Protein AF-A0A7T8BAL4-F1 (afdb_monomer_lite)

Sequence (195 aa):
MQKDDIKIIPHISSLFVEEPREWGFRGDPYLWDEMRLKSKDVSLPETEELMREYLFKFFYTLTGSVVSSDKDIFIERFFYGSGMSGGVVNPKWWHEKGIPFILERYKKIKHQIAGTDYQIKDIYWKNETSKGFANSIENAVKRLMMFEDLHNTDLLKLLSLENSIDMLTEETRLELIDRISSLADSYTKLLEKLK

pLDDT: mean 71.38, std 22.03, range [26.86, 98.12]

Structure (mmCIF, N/CA/C/O backbone):
data_AF-A0A7T8BAL4-F1
#
_entry.id   AF-A0A7T8BAL4-F1
#
loop_
_atom_site.group_PDB
_atom_site.id
_atom_site.type_symbol
_atom_site.label_atom_id
_atom_site.label_alt_id
_atom_site.label_comp_id
_atom_site.label_asym_id
_atom_site.label_entity_id
_atom_site.label_seq_id
_atom_site.pdbx_PDB_ins_code
_atom_site.Cartn_x
_atom_site.Cartn_y
_atom_site.Cartn_z
_atom_site.occupancy
_atom_site.B_iso_or_equiv
_atom_site.auth_seq_id
_atom_site.auth_comp_id
_atom_site.auth_asym_id
_atom_site.auth_atom_id
_atom_site.pdbx_PDB_model_num
ATOM 1 N N . MET A 1 1 ? -33.048 8.842 3.633 1.00 35.66 1 MET A N 1
ATOM 2 C CA . MET A 1 1 ? -32.261 7.705 3.118 1.00 35.66 1 MET A CA 1
ATOM 3 C C . MET A 1 1 ? -30.795 8.081 3.254 1.00 35.66 1 MET A C 1
ATOM 5 O O . MET A 1 1 ? -30.275 8.783 2.402 1.00 35.66 1 MET A O 1
ATOM 9 N N . GLN A 1 2 ? -30.185 7.725 4.380 1.00 26.86 2 GLN A N 1
ATOM 10 C CA . GLN A 1 2 ? -28.747 7.837 4.614 1.00 26.86 2 GLN A CA 1
ATOM 11 C C . GLN A 1 2 ? -28.305 6.415 4.943 1.00 26.86 2 GLN A C 1
ATOM 13 O O . GLN A 1 2 ? -28.675 5.868 5.978 1.00 26.86 2 GLN A O 1
ATOM 18 N N . LYS A 1 3 ? -27.674 5.783 3.959 1.00 34.16 3 LYS A N 1
ATOM 19 C CA . LYS A 1 3 ? -26.906 4.557 4.125 1.00 34.16 3 LYS A CA 1
ATOM 20 C C . LYS A 1 3 ? -25.453 4.981 4.357 1.00 34.16 3 LYS A C 1
ATOM 22 O O . LYS A 1 3 ? -25.057 6.044 3.886 1.00 34.16 3 LYS A O 1
ATOM 27 N N . ASP A 1 4 ? -24.721 4.106 5.035 1.00 33.88 4 ASP A N 1
ATOM 28 C CA . ASP A 1 4 ? -23.256 4.026 5.048 1.00 33.88 4 ASP A CA 1
ATOM 29 C C . ASP A 1 4 ? -22.528 4.711 6.214 1.00 33.88 4 ASP A C 1
ATOM 31 O O . ASP A 1 4 ? -21.726 5.613 6.019 1.00 33.88 4 ASP A O 1
ATOM 35 N N . ASP A 1 5 ? -22.697 4.150 7.415 1.00 31.41 5 ASP A N 1
ATOM 36 C CA . ASP A 1 5 ? -21.594 4.039 8.385 1.00 31.41 5 ASP A CA 1
ATOM 37 C C . ASP A 1 5 ? -21.110 2.577 8.430 1.00 31.41 5 ASP A C 1
ATOM 39 O O . ASP A 1 5 ? -21.089 1.904 9.463 1.00 31.41 5 ASP A O 1
ATOM 43 N N . ILE A 1 6 ? -20.756 2.043 7.256 1.00 33.16 6 ILE A N 1
ATOM 44 C CA . ILE A 1 6 ? -19.983 0.804 7.153 1.00 33.16 6 ILE A CA 1
ATOM 45 C C . ILE A 1 6 ? -18.575 1.156 7.628 1.00 33.16 6 ILE A C 1
ATOM 47 O O . ILE A 1 6 ? -17.887 1.963 7.006 1.00 33.16 6 ILE A O 1
ATOM 51 N N . LYS A 1 7 ? -18.130 0.561 8.736 1.00 42.78 7 LYS A N 1
ATOM 52 C CA . LYS A 1 7 ? -16.746 0.693 9.201 1.00 42.78 7 LYS A CA 1
ATOM 53 C C . LYS A 1 7 ? -15.847 -0.022 8.184 1.00 42.78 7 LYS A C 1
ATOM 55 O O . LYS A 1 7 ? -15.640 -1.227 8.285 1.00 42.78 7 LYS A O 1
ATOM 60 N N . ILE A 1 8 ? -15.381 0.707 7.166 1.00 45.34 8 ILE A N 1
ATOM 61 C CA . ILE A 1 8 ? -14.466 0.201 6.139 1.00 45.34 8 ILE A CA 1
ATOM 62 C C . ILE A 1 8 ? -13.227 -0.316 6.868 1.00 45.34 8 ILE A C 1
ATOM 64 O O . ILE A 1 8 ? -12.485 0.473 7.454 1.00 45.34 8 ILE A O 1
ATOM 68 N N . ILE A 1 9 ? -13.003 -1.634 6.860 1.00 52.06 9 ILE A N 1
ATOM 69 C CA . ILE A 1 9 ? -11.676 -2.173 7.155 1.00 52.06 9 ILE A CA 1
ATOM 70 C C . ILE A 1 9 ? -10.788 -1.595 6.056 1.00 52.06 9 ILE A C 1
ATOM 72 O O . ILE A 1 9 ? -11.008 -1.910 4.885 1.00 52.06 9 ILE A O 1
ATOM 76 N N . PRO A 1 10 ? -9.837 -0.701 6.366 1.00 65.56 10 PRO A N 1
ATOM 77 C CA . PRO A 1 10 ? -9.041 -0.125 5.311 1.00 65.56 10 PRO A CA 1
ATOM 78 C C . PRO A 1 10 ? -8.172 -1.248 4.752 1.00 65.56 10 PRO A C 1
ATOM 80 O O . PRO A 1 10 ? -7.413 -1.906 5.467 1.00 65.56 10 PRO A O 1
ATOM 83 N N . HIS A 1 11 ? -8.338 -1.502 3.464 1.00 84.06 11 HIS A N 1
ATOM 84 C CA . HIS A 1 11 ? -7.412 -2.306 2.691 1.00 84.06 11 HIS A CA 1
ATOM 85 C C . HIS A 1 11 ? -6.226 -1.435 2.282 1.00 84.06 11 HIS A C 1
ATOM 87 O O . HIS A 1 11 ? -6.330 -0.205 2.238 1.00 84.06 11 HIS A O 1
ATOM 93 N N . ILE A 1 12 ? -5.099 -2.053 1.945 1.00 89.12 12 ILE A N 1
ATOM 94 C CA . ILE A 1 12 ? -3.905 -1.338 1.479 1.00 89.12 12 ILE A CA 1
ATOM 95 C C . ILE A 1 12 ? -4.227 -0.459 0.263 1.00 89.12 12 ILE A C 1
ATOM 97 O O . ILE A 1 12 ? -3.741 0.667 0.182 1.00 89.12 12 ILE A O 1
ATOM 101 N N . SER A 1 13 ? -5.133 -0.900 -0.611 1.00 88.62 13 SER A N 1
ATOM 102 C CA . SER A 1 13 ? -5.629 -0.127 -1.760 1.00 88.62 13 SER A CA 1
ATOM 103 C C . SER A 1 13 ? -6.187 1.259 -1.405 1.00 88.62 13 SER A C 1
ATOM 105 O O . SER A 1 13 ? -6.100 2.181 -2.219 1.00 88.62 13 SER A O 1
ATOM 107 N N . SER A 1 14 ? -6.715 1.449 -0.190 1.00 86.31 14 SER A N 1
ATOM 108 C CA . SER A 1 14 ? -7.246 2.742 0.270 1.00 86.31 14 SER A CA 1
ATOM 109 C C . SER A 1 14 ? -6.157 3.813 0.418 1.00 86.31 14 SER A C 1
ATOM 111 O O . SER A 1 14 ? -6.432 5.010 0.312 1.00 86.31 14 SER A O 1
ATOM 113 N N . LEU A 1 15 ? -4.899 3.393 0.581 1.00 90.44 15 LEU A N 1
ATOM 114 C CA . LEU A 1 15 ? -3.744 4.285 0.667 1.00 90.44 15 LEU A CA 1
ATOM 115 C C . LEU A 1 15 ? -3.362 4.905 -0.683 1.00 90.44 15 LEU A C 1
ATOM 117 O O . LEU A 1 15 ? -2.637 5.895 -0.710 1.00 90.44 15 LEU A O 1
ATOM 121 N N . PHE A 1 16 ? -3.863 4.352 -1.789 1.00 90.75 16 PHE A N 1
ATOM 122 C CA . PHE A 1 16 ? -3.528 4.781 -3.148 1.00 90.75 16 PHE A CA 1
ATOM 123 C C . PHE A 1 16 ? -4.577 5.725 -3.759 1.00 90.75 16 PHE A C 1
ATOM 125 O O . PHE A 1 16 ? -4.424 6.147 -4.899 1.00 90.75 16 PHE A O 1
ATOM 132 N N . VAL A 1 17 ? -5.656 6.049 -3.030 1.00 87.69 17 VAL A N 1
ATOM 133 C CA . VAL A 1 17 ? -6.792 6.846 -3.544 1.00 87.69 17 VAL A CA 1
ATOM 134 C C . VAL A 1 17 ? -6.418 8.295 -3.857 1.00 87.69 17 VAL A C 1
ATOM 136 O O . VAL A 1 17 ? -6.983 8.891 -4.764 1.00 87.69 17 VAL A O 1
ATOM 139 N N . GLU A 1 18 ? -5.493 8.871 -3.095 1.00 86.69 18 GLU A N 1
ATOM 140 C CA . GLU A 1 18 ? -4.933 10.195 -3.417 1.00 86.69 18 GLU A CA 1
ATOM 141 C C . GLU A 1 18 ? -3.528 9.985 -3.978 1.00 86.69 18 GLU A C 1
ATOM 143 O O . GLU A 1 18 ? -2.719 9.233 -3.431 1.00 86.69 18 GLU A O 1
ATOM 148 N N . GLU A 1 19 ? -3.267 10.646 -5.086 1.00 91.56 19 GLU A N 1
ATOM 149 C CA . GLU A 1 19 ? -2.029 10.504 -5.823 1.00 91.56 19 GLU A CA 1
ATOM 150 C C . GLU A 1 19 ? -0.998 11.541 -5.357 1.00 91.56 19 GLU A C 1
ATOM 152 O O . GLU A 1 19 ? -1.360 12.641 -4.918 1.00 91.56 19 GLU A O 1
ATOM 157 N N . PRO A 1 20 ? 0.303 11.229 -5.452 1.00 93.19 20 PRO A N 1
ATOM 158 C CA . PRO A 1 20 ? 1.344 12.228 -5.291 1.00 93.19 20 PRO A CA 1
ATOM 159 C C . PRO A 1 20 ? 1.231 13.303 -6.382 1.00 93.19 20 PRO A C 1
ATOM 161 O O . PRO A 1 20 ? 0.861 13.041 -7.523 1.00 93.19 20 PRO A O 1
ATOM 164 N N . ARG A 1 21 ? 1.611 14.540 -6.041 1.00 92.50 21 ARG A N 1
ATOM 165 C CA . ARG A 1 21 ? 1.589 15.674 -6.987 1.00 92.50 21 ARG A CA 1
ATOM 166 C C . ARG A 1 21 ? 2.629 15.561 -8.102 1.00 92.50 21 ARG A C 1
ATOM 168 O O . ARG A 1 21 ? 2.477 16.185 -9.146 1.00 92.50 21 ARG A O 1
ATOM 175 N N . GLU A 1 22 ? 3.702 14.821 -7.849 1.00 92.88 22 GLU A N 1
ATOM 176 C CA . GLU A 1 22 ? 4.845 14.670 -8.743 1.00 92.88 22 GLU A CA 1
ATOM 177 C C . GLU A 1 22 ? 5.223 13.198 -8.853 1.00 92.88 22 GLU A C 1
ATOM 179 O O . GLU A 1 22 ? 5.328 12.513 -7.836 1.00 92.88 22 GLU A O 1
ATOM 184 N N . TRP A 1 23 ? 5.519 12.757 -10.072 1.00 94.62 23 TRP A N 1
ATOM 185 C CA . TRP A 1 23 ? 5.965 11.403 -10.401 1.00 94.62 23 TRP A CA 1
ATOM 186 C C . TRP A 1 23 ? 7.432 11.408 -10.847 1.00 94.62 23 TRP A C 1
ATOM 188 O O . TRP A 1 23 ? 7.943 12.453 -11.253 1.00 94.62 23 TRP A O 1
ATOM 198 N N . GLY A 1 24 ? 8.112 10.260 -10.788 1.00 93.00 24 GLY A N 1
ATOM 199 C CA . GLY A 1 24 ? 9.480 10.127 -11.299 1.00 93.00 24 GLY A CA 1
ATOM 200 C C . GLY A 1 24 ? 9.509 10.074 -12.829 1.00 93.00 24 GLY A C 1
ATOM 201 O O . GLY A 1 24 ? 10.095 10.932 -13.485 1.00 93.00 24 GLY A O 1
ATOM 202 N N . PHE A 1 25 ? 8.821 9.091 -13.399 1.00 93.44 25 PHE A N 1
ATOM 203 C CA . PHE A 1 25 ? 8.646 8.842 -14.824 1.00 93.44 25 PHE A CA 1
ATOM 204 C C . PHE A 1 25 ? 7.202 8.455 -15.149 1.00 93.44 25 PHE A C 1
ATOM 206 O O . PHE A 1 25 ? 6.352 8.276 -14.280 1.00 93.44 25 PHE A O 1
ATOM 213 N N . ARG A 1 26 ? 6.906 8.318 -16.446 1.00 92.94 26 ARG A N 1
ATOM 214 C CA . ARG A 1 26 ? 5.547 8.041 -16.932 1.00 92.94 26 ARG A CA 1
ATOM 215 C C . ARG A 1 26 ? 5.065 6.626 -16.622 1.00 92.94 26 ARG A C 1
ATOM 217 O O . ARG A 1 26 ? 3.876 6.391 -16.765 1.00 92.94 26 ARG A O 1
ATOM 224 N N . GLY A 1 27 ? 5.944 5.703 -16.228 1.00 94.25 27 GLY A N 1
ATOM 225 C CA . GLY A 1 27 ? 5.571 4.374 -15.740 1.00 94.25 27 GLY A CA 1
ATOM 226 C C . GLY A 1 27 ? 5.134 4.353 -14.272 1.00 94.25 27 GLY A C 1
ATOM 227 O O . GLY A 1 27 ? 4.403 3.445 -13.888 1.00 94.25 27 GLY A O 1
ATOM 228 N N . ASP A 1 28 ? 5.519 5.345 -13.459 1.00 96.12 28 ASP A N 1
ATOM 229 C CA . ASP A 1 28 ? 5.198 5.356 -12.023 1.00 96.12 28 ASP A CA 1
ATOM 230 C C . ASP A 1 28 ? 3.688 5.445 -11.727 1.00 96.12 28 ASP A C 1
ATOM 232 O O . ASP A 1 28 ? 3.234 4.675 -10.878 1.00 96.12 28 ASP A O 1
ATOM 236 N N . PRO A 1 29 ? 2.881 6.268 -12.436 1.00 95.62 29 PRO A N 1
ATOM 237 C CA . PRO A 1 29 ? 1.425 6.260 -12.265 1.00 95.62 29 PRO A CA 1
ATOM 238 C C . PRO A 1 29 ? 0.789 4.895 -12.565 1.00 95.62 29 PRO A C 1
ATOM 240 O O . PRO A 1 29 ? -0.111 4.456 -11.858 1.00 95.62 29 PRO A O 1
ATOM 243 N N . TYR A 1 30 ? 1.288 4.171 -13.572 1.00 95.38 30 TYR A N 1
ATOM 244 C CA . TYR A 1 30 ? 0.762 2.841 -13.899 1.00 95.38 30 TYR A CA 1
ATOM 245 C C . TYR A 1 30 ? 1.135 1.801 -12.841 1.00 95.38 30 TYR A C 1
ATOM 247 O O . TYR A 1 30 ? 0.317 0.945 -12.508 1.00 95.38 30 TYR A O 1
ATOM 255 N N . LEU A 1 31 ? 2.347 1.884 -12.280 1.00 97.25 31 LEU A N 1
ATOM 256 C CA . LEU A 1 31 ? 2.732 1.034 -11.156 1.00 97.25 31 LEU A CA 1
ATOM 257 C C . LEU A 1 31 ? 1.886 1.338 -9.915 1.00 97.25 31 LEU A C 1
ATOM 259 O O . LEU A 1 31 ? 1.473 0.411 -9.223 1.00 97.25 31 LEU A O 1
ATOM 263 N N . TRP A 1 32 ? 1.596 2.613 -9.657 1.00 97.69 32 TRP A N 1
ATOM 264 C CA . TRP A 1 32 ? 0.712 3.042 -8.575 1.00 97.69 32 TRP A CA 1
ATOM 265 C C . TRP A 1 32 ? -0.683 2.425 -8.696 1.00 97.69 32 TRP A C 1
ATOM 267 O O . TRP A 1 32 ? -1.168 1.805 -7.745 1.00 97.69 32 TRP A O 1
ATOM 277 N N . ASP A 1 33 ? -1.296 2.513 -9.876 1.00 95.25 33 ASP A N 1
ATOM 278 C CA . ASP A 1 33 ? -2.598 1.904 -10.144 1.00 95.25 33 ASP A CA 1
ATOM 279 C C . ASP A 1 33 ? -2.558 0.376 -10.067 1.00 95.25 33 ASP A C 1
ATOM 281 O O . ASP A 1 33 ? -3.455 -0.241 -9.487 1.00 95.25 33 ASP A O 1
ATOM 285 N N . GLU A 1 34 ? -1.507 -0.262 -10.591 1.00 96.62 34 GLU A N 1
ATOM 286 C CA . GLU A 1 34 ? -1.360 -1.713 -10.488 1.00 96.62 34 GLU A CA 1
ATOM 287 C C . GLU A 1 34 ? -1.235 -2.158 -9.019 1.00 96.62 34 GLU A C 1
ATOM 289 O O . GLU A 1 34 ? -1.907 -3.110 -8.610 1.00 96.62 34 GLU A O 1
ATOM 294 N N . MET A 1 35 ? -0.448 -1.445 -8.201 1.00 97.12 35 MET A N 1
ATOM 295 C CA . MET A 1 35 ? -0.346 -1.688 -6.757 1.00 97.12 35 MET A CA 1
ATOM 296 C C . MET A 1 35 ? -1.694 -1.490 -6.057 1.00 97.12 35 MET A C 1
ATOM 298 O O . MET A 1 35 ? -2.098 -2.332 -5.250 1.00 97.12 35 MET A O 1
ATOM 302 N N . ARG A 1 36 ? -2.437 -0.430 -6.388 1.00 95.06 36 ARG A N 1
ATOM 303 C CA . ARG A 1 36 ? -3.780 -0.180 -5.847 1.00 95.06 36 ARG A CA 1
ATOM 304 C C . ARG A 1 36 ? -4.741 -1.326 -6.154 1.00 95.06 36 ARG A C 1
ATOM 306 O O . ARG A 1 36 ? -5.393 -1.839 -5.247 1.00 95.06 36 ARG A O 1
ATOM 313 N N . LEU A 1 37 ? -4.826 -1.740 -7.417 1.00 91.38 37 LEU A N 1
ATOM 314 C CA . LEU A 1 37 ? -5.755 -2.779 -7.865 1.00 91.38 37 LEU A CA 1
ATOM 315 C C . LEU A 1 37 ? -5.425 -4.143 -7.255 1.00 91.38 37 LEU A C 1
ATOM 317 O O . LEU A 1 37 ? -6.323 -4.855 -6.804 1.00 91.38 37 LEU A O 1
ATOM 321 N N . LYS A 1 38 ? -4.139 -4.501 -7.204 1.00 91.81 38 LYS A N 1
ATOM 322 C CA . LYS A 1 38 ? -3.686 -5.801 -6.690 1.00 91.81 38 LYS A CA 1
ATOM 323 C C . LYS A 1 38 ? -3.673 -5.898 -5.163 1.00 91.81 38 LYS A C 1
ATOM 325 O O . LYS A 1 38 ? -3.543 -6.997 -4.637 1.00 91.81 38 LYS A O 1
ATOM 330 N N . SER A 1 39 ? -3.850 -4.785 -4.452 1.00 88.19 39 SER A N 1
ATOM 331 C CA . SER A 1 39 ? -3.938 -4.749 -2.986 1.00 88.19 39 SER A CA 1
ATOM 332 C C . SER A 1 39 ? -5.361 -4.528 -2.458 1.00 88.19 39 SER A C 1
ATOM 334 O O . SER A 1 39 ? -5.544 -4.254 -1.270 1.00 88.19 39 SER A O 1
ATOM 336 N N . LYS A 1 40 ? -6.383 -4.656 -3.321 1.00 83.50 40 LYS A N 1
ATOM 337 C CA . LYS A 1 40 ? -7.787 -4.369 -2.982 1.00 83.50 40 LYS A CA 1
ATOM 338 C C . LYS A 1 40 ? -8.338 -5.202 -1.821 1.00 83.50 40 LYS A C 1
ATOM 340 O O . LYS A 1 40 ? -9.095 -4.657 -1.032 1.00 83.50 40 LYS A O 1
ATOM 345 N N . ASP A 1 41 ? -7.899 -6.453 -1.696 1.00 79.00 41 ASP A N 1
ATOM 346 C CA . ASP A 1 41 ? -8.381 -7.401 -0.682 1.00 79.00 41 ASP A CA 1
ATOM 347 C C . ASP A 1 41 ? -7.364 -7.593 0.458 1.00 79.00 41 ASP A C 1
ATOM 349 O O . ASP A 1 41 ? -7.577 -8.376 1.382 1.00 79.00 41 ASP A O 1
ATOM 353 N N . VAL A 1 42 ? -6.245 -6.861 0.430 1.00 82.75 42 VAL A N 1
ATOM 354 C CA . VAL A 1 42 ? -5.183 -6.988 1.434 1.00 82.75 42 VAL A CA 1
ATOM 355 C C . VAL A 1 42 ? -5.467 -6.026 2.578 1.00 82.75 42 VAL A C 1
ATOM 357 O O . VAL A 1 42 ? -5.485 -4.812 2.383 1.00 82.75 42 VAL A O 1
ATOM 360 N N . SER A 1 43 ? -5.710 -6.557 3.775 1.00 82.56 43 SER A N 1
ATOM 361 C CA . SER A 1 43 ? -5.917 -5.755 4.986 1.00 82.56 43 SER A CA 1
ATOM 362 C C . SER A 1 43 ? -4.678 -4.927 5.330 1.00 82.56 43 SER A C 1
ATOM 364 O O . SER A 1 43 ? -3.553 -5.378 5.109 1.00 82.56 43 SER A O 1
ATOM 366 N N . LEU A 1 44 ? -4.871 -3.740 5.916 1.00 83.19 44 LEU A N 1
ATOM 367 C CA . LEU A 1 44 ? -3.753 -2.968 6.456 1.00 83.19 44 LEU A CA 1
ATOM 368 C C . LEU A 1 44 ? -2.953 -3.786 7.489 1.00 83.19 44 LEU A C 1
ATOM 370 O O . LEU A 1 44 ? -3.558 -4.358 8.399 1.00 83.19 44 LEU A O 1
ATOM 374 N N . PRO A 1 45 ? -1.613 -3.800 7.399 1.00 87.44 45 PRO A N 1
ATOM 375 C CA . PRO A 1 45 ? -0.761 -4.393 8.420 1.00 87.44 45 PRO A CA 1
ATOM 376 C C . PRO A 1 45 ? -0.919 -3.725 9.792 1.00 87.44 45 PRO A C 1
ATOM 378 O O . PRO A 1 45 ? -1.436 -2.612 9.933 1.00 87.44 45 PRO A O 1
ATOM 381 N N . GLU A 1 46 ? -0.471 -4.423 10.833 1.00 79.31 46 GLU A N 1
ATOM 382 C CA . GLU A 1 46 ? -0.585 -3.935 12.207 1.00 79.31 46 GLU A CA 1
ATOM 383 C C . GLU A 1 46 ? 0.398 -2.805 12.514 1.00 79.31 46 GLU A C 1
ATOM 385 O O . GLU A 1 46 ? 0.026 -1.842 13.192 1.00 79.31 46 GLU A O 1
ATOM 390 N N . THR A 1 47 ? 1.615 -2.900 11.974 1.00 84.94 47 THR A N 1
ATOM 391 C CA . THR A 1 47 ? 2.731 -1.988 12.242 1.00 84.94 47 THR A CA 1
ATOM 392 C C . THR A 1 47 ? 3.238 -1.316 10.967 1.00 84.94 47 THR A C 1
ATOM 394 O O . THR A 1 47 ? 2.993 -1.775 9.848 1.00 84.94 47 THR A O 1
ATOM 397 N N . GLU A 1 48 ? 3.932 -0.189 11.130 1.00 92.38 48 GLU A N 1
ATOM 398 C CA . GLU A 1 48 ? 4.539 0.526 10.003 1.00 92.38 48 GLU A CA 1
ATOM 399 C C . GLU A 1 48 ? 5.656 -0.297 9.349 1.00 92.38 48 GLU A C 1
ATOM 401 O O . GLU A 1 48 ? 5.806 -0.275 8.130 1.00 92.38 48 GLU A O 1
ATOM 406 N N . GLU A 1 49 ? 6.409 -1.060 10.138 1.00 93.50 49 GLU A N 1
ATOM 407 C CA . GLU A 1 49 ? 7.492 -1.924 9.672 1.00 93.50 49 GLU A CA 1
ATOM 408 C C . GLU A 1 49 ? 6.952 -3.003 8.729 1.00 93.50 49 GLU A C 1
ATOM 410 O O . GLU A 1 49 ? 7.452 -3.155 7.613 1.00 93.50 49 GLU A O 1
ATOM 415 N N . LEU A 1 50 ? 5.863 -3.676 9.121 1.00 92.06 50 LEU A N 1
ATOM 416 C CA . LEU A 1 50 ? 5.194 -4.670 8.280 1.00 92.06 50 LEU A CA 1
ATOM 417 C C . LEU A 1 50 ? 4.615 -4.040 7.008 1.00 92.06 50 LEU A C 1
ATOM 419 O O . LEU A 1 50 ? 4.689 -4.633 5.931 1.00 92.06 50 LEU A O 1
ATOM 423 N N . MET A 1 51 ? 4.082 -2.819 7.105 1.00 95.38 51 MET A N 1
ATOM 424 C CA . MET A 1 51 ? 3.606 -2.067 5.942 1.00 95.38 51 MET A CA 1
ATOM 425 C C . MET A 1 51 ? 4.743 -1.730 4.972 1.00 95.38 51 MET A C 1
ATOM 427 O O . MET A 1 51 ? 4.606 -1.910 3.761 1.00 95.38 51 MET A O 1
ATOM 431 N N . ARG A 1 52 ? 5.887 -1.276 5.486 1.00 97.31 52 ARG A N 1
ATOM 432 C CA . ARG A 1 52 ? 7.077 -0.967 4.687 1.00 97.31 52 AR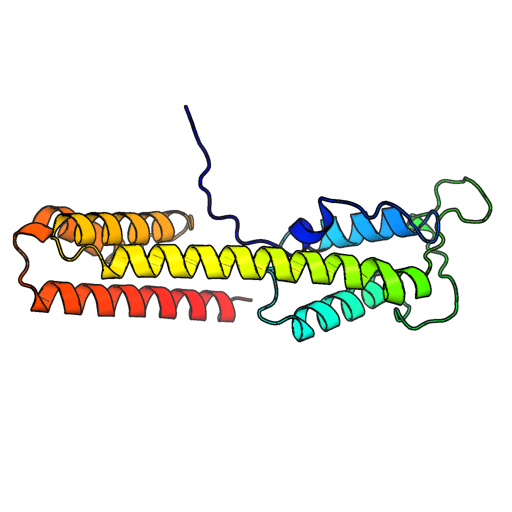G A CA 1
ATOM 433 C C . ARG A 1 52 ? 7.610 -2.211 3.985 1.00 97.31 52 ARG A C 1
ATOM 435 O O . ARG A 1 52 ? 7.853 -2.169 2.780 1.00 97.31 52 ARG A O 1
ATOM 442 N N . GLU A 1 53 ? 7.751 -3.317 4.712 1.00 96.00 53 GLU A N 1
ATOM 443 C CA . GLU A 1 53 ? 8.175 -4.593 4.137 1.00 96.00 53 GLU A CA 1
ATOM 444 C C . GLU A 1 53 ? 7.225 -5.078 3.045 1.00 96.00 53 GLU A C 1
ATOM 446 O O . GLU A 1 53 ? 7.682 -5.527 1.991 1.00 96.00 53 GLU A O 1
ATOM 451 N N . TYR A 1 54 ? 5.914 -4.970 3.279 1.00 96.31 54 TYR A N 1
ATOM 452 C CA . TYR A 1 54 ? 4.908 -5.310 2.282 1.00 96.31 54 TYR A CA 1
ATOM 453 C C . TYR A 1 54 ? 5.110 -4.489 1.007 1.00 96.31 54 TYR A C 1
ATOM 455 O O . TYR A 1 54 ? 5.213 -5.066 -0.071 1.00 96.31 54 TYR A O 1
ATOM 463 N N . LEU A 1 55 ? 5.240 -3.161 1.112 1.00 97.94 55 LEU A N 1
ATOM 464 C CA . LEU A 1 55 ? 5.426 -2.291 -0.055 1.00 97.94 55 LEU A CA 1
ATOM 465 C C . LEU A 1 55 ? 6.712 -2.613 -0.818 1.00 97.94 55 LEU A C 1
ATOM 467 O O . LEU A 1 55 ? 6.699 -2.618 -2.046 1.00 97.94 55 LEU A O 1
ATOM 471 N N . PHE A 1 56 ? 7.801 -2.932 -0.116 1.00 97.75 56 PHE A N 1
ATOM 472 C CA . PHE A 1 56 ? 9.077 -3.289 -0.743 1.00 97.75 56 PHE A CA 1
ATOM 473 C C . PHE A 1 56 ? 8.969 -4.615 -1.507 1.00 97.75 56 PHE A C 1
ATOM 475 O O . PHE A 1 56 ? 9.366 -4.698 -2.671 1.00 97.75 56 PHE A O 1
ATOM 482 N N . LYS A 1 57 ? 8.383 -5.643 -0.879 1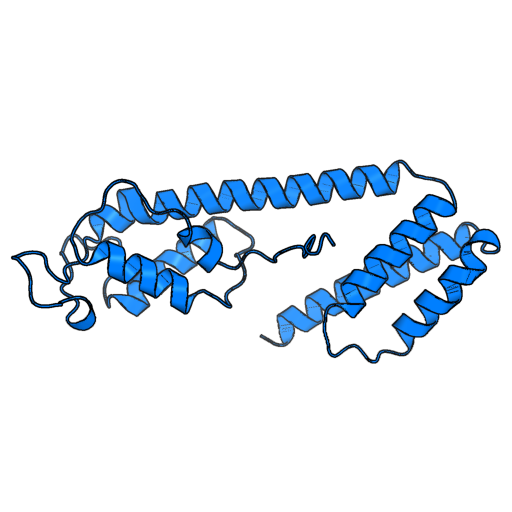.00 97.56 57 LYS A N 1
ATOM 483 C CA . LYS A 1 57 ? 8.136 -6.952 -1.507 1.00 97.56 57 LYS A CA 1
ATOM 484 C C . LYS A 1 57 ? 7.166 -6.831 -2.680 1.00 97.56 57 LYS A C 1
ATOM 486 O O . LYS A 1 57 ? 7.348 -7.483 -3.708 1.00 97.56 57 LYS A O 1
ATOM 491 N N . PHE A 1 58 ? 6.153 -5.983 -2.551 1.00 97.12 58 PHE A N 1
ATOM 492 C CA . PHE A 1 58 ? 5.143 -5.789 -3.578 1.00 97.12 58 PHE A CA 1
ATOM 493 C C . PHE A 1 58 ? 5.700 -5.035 -4.786 1.00 97.12 58 PHE A C 1
ATOM 495 O O . PHE A 1 58 ? 5.518 -5.486 -5.915 1.00 97.12 58 PHE A O 1
ATOM 502 N N . PHE A 1 59 ? 6.482 -3.976 -4.555 1.00 98.12 59 PHE A N 1
ATOM 503 C CA . PHE A 1 59 ? 7.250 -3.301 -5.601 1.00 98.12 59 PHE A CA 1
ATOM 504 C C . PHE A 1 59 ? 8.148 -4.294 -6.348 1.00 98.12 59 PHE A C 1
ATOM 506 O O . PHE A 1 59 ? 8.097 -4.367 -7.575 1.00 98.12 59 PHE A O 1
ATOM 513 N N . TYR A 1 60 ? 8.915 -5.115 -5.622 1.00 97.88 60 TYR A N 1
ATOM 514 C CA . TYR A 1 60 ? 9.759 -6.148 -6.227 1.00 97.88 60 TYR A CA 1
ATOM 515 C C . TYR A 1 60 ? 8.951 -7.139 -7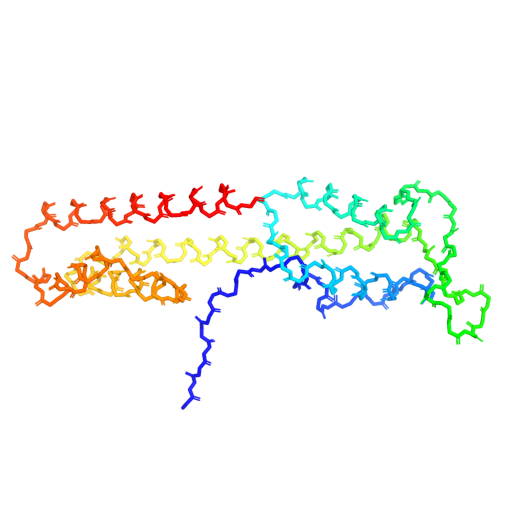.070 1.00 97.88 60 TYR A C 1
ATOM 517 O O . TYR A 1 60 ? 9.315 -7.428 -8.205 1.00 97.88 60 TYR A O 1
ATOM 525 N N . THR A 1 61 ? 7.816 -7.608 -6.554 1.00 97.56 61 THR A N 1
ATOM 526 C CA . THR A 1 61 ? 6.950 -8.569 -7.252 1.00 97.56 61 THR A CA 1
ATOM 527 C C . THR A 1 61 ? 6.418 -8.015 -8.575 1.00 97.56 61 THR A C 1
ATOM 529 O O . THR A 1 61 ? 6.307 -8.751 -9.552 1.00 97.56 61 THR A O 1
ATOM 532 N N . LEU A 1 62 ? 6.086 -6.722 -8.629 1.00 96.00 62 LEU A N 1
ATOM 533 C CA . LEU A 1 62 ? 5.522 -6.102 -9.830 1.00 96.00 62 LEU A CA 1
ATOM 534 C C . LEU A 1 62 ? 6.588 -5.647 -10.829 1.00 96.00 62 LEU A C 1
ATOM 536 O O . LEU A 1 62 ? 6.334 -5.645 -12.034 1.00 96.00 62 LEU A O 1
ATOM 540 N N . THR A 1 63 ? 7.767 -5.254 -10.357 1.00 96.56 63 THR A N 1
ATOM 541 C CA . THR A 1 63 ? 8.801 -4.635 -11.203 1.00 96.56 63 THR A CA 1
ATOM 542 C C . THR A 1 63 ? 9.979 -5.558 -11.513 1.00 96.56 63 THR A C 1
ATOM 544 O O . THR A 1 63 ? 10.754 -5.278 -12.424 1.00 96.56 63 THR A O 1
ATOM 547 N N . GLY A 1 64 ? 10.144 -6.644 -10.755 1.00 96.31 64 GLY A N 1
ATOM 548 C CA . GLY A 1 64 ? 11.307 -7.531 -10.817 1.00 96.31 64 GLY A CA 1
ATOM 549 C C . GLY A 1 64 ? 12.591 -6.929 -10.236 1.00 96.31 64 GLY A C 1
ATOM 550 O O . GLY A 1 64 ? 13.648 -7.547 -10.343 1.00 96.31 64 GLY A O 1
ATOM 551 N N . SER A 1 65 ? 12.533 -5.738 -9.630 1.00 95.62 65 SER A N 1
ATOM 552 C CA . SER A 1 65 ? 13.699 -5.041 -9.077 1.00 95.62 65 SER A CA 1
ATOM 553 C C . SER A 1 65 ? 13.422 -4.500 -7.683 1.00 95.62 65 SER A C 1
ATOM 555 O O . SER A 1 65 ? 12.292 -4.194 -7.314 1.00 95.62 65 SER A O 1
ATOM 557 N N . VAL A 1 66 ? 14.473 -4.390 -6.876 1.00 95.94 66 VAL A N 1
ATOM 558 C CA . VAL A 1 66 ? 14.365 -3.802 -5.538 1.00 95.94 66 VAL A CA 1
ATOM 559 C C . VAL A 1 66 ? 14.178 -2.291 -5.634 1.00 95.94 66 VAL A C 1
ATOM 561 O O . VAL A 1 66 ? 14.721 -1.644 -6.529 1.00 95.94 66 VAL A O 1
ATOM 564 N N . VAL A 1 67 ? 13.441 -1.716 -4.684 1.00 94.31 67 VAL A N 1
ATOM 565 C CA . VAL A 1 67 ? 13.181 -0.268 -4.654 1.00 94.31 67 VAL A CA 1
ATOM 566 C C . VAL A 1 67 ? 14.464 0.556 -4.463 1.00 94.31 67 VAL A C 1
ATOM 568 O O . VAL A 1 67 ? 14.547 1.689 -4.914 1.00 94.31 67 VAL A O 1
ATOM 571 N N . SER A 1 68 ? 15.496 -0.031 -3.852 1.00 91.94 68 SER A N 1
ATOM 572 C CA . SER A 1 68 ? 16.816 0.582 -3.659 1.00 91.94 68 SER A CA 1
ATOM 573 C C . SER A 1 68 ? 17.725 0.503 -4.895 1.00 91.94 68 SER A C 1
ATOM 575 O O . SER A 1 68 ? 18.926 0.721 -4.777 1.00 91.94 68 SER A O 1
ATOM 577 N N . SER A 1 69 ? 17.201 0.094 -6.053 1.00 92.44 69 SER A N 1
ATOM 578 C CA . SER A 1 69 ? 17.966 0.006 -7.299 1.00 92.44 69 SER A CA 1
ATOM 579 C C . SER A 1 69 ? 18.262 1.401 -7.850 1.00 92.44 69 SER A C 1
ATOM 581 O O . SER A 1 69 ? 17.354 2.212 -7.995 1.00 92.44 69 SER A O 1
ATOM 583 N N . ASP A 1 70 ? 19.504 1.654 -8.261 1.00 90.88 70 ASP A N 1
ATOM 584 C CA . ASP A 1 70 ? 19.872 2.904 -8.945 1.00 90.88 70 ASP A CA 1
ATOM 585 C C . ASP A 1 70 ? 19.522 2.903 -10.445 1.00 90.88 70 ASP A C 1
ATOM 587 O O . ASP A 1 70 ? 19.799 3.870 -11.155 1.00 90.88 70 ASP A O 1
ATOM 591 N N . LYS A 1 71 ? 18.957 1.803 -10.959 1.00 94.56 71 LYS A N 1
ATOM 592 C CA . LYS A 1 71 ? 18.620 1.644 -12.377 1.00 94.56 71 LYS A CA 1
ATOM 593 C C . LYS A 1 71 ? 17.127 1.792 -12.604 1.00 94.56 71 LYS A C 1
ATOM 595 O O . LYS A 1 71 ? 16.340 1.066 -11.997 1.00 94.56 71 LYS A O 1
ATOM 600 N N . ASP A 1 72 ? 16.778 2.652 -13.550 1.00 95.81 72 ASP A N 1
ATOM 601 C CA . ASP A 1 72 ? 15.417 2.785 -14.055 1.00 95.81 72 ASP A CA 1
ATOM 602 C C . ASP A 1 72 ? 14.929 1.472 -14.673 1.00 95.81 72 ASP A C 1
ATOM 604 O O . ASP A 1 72 ? 15.695 0.726 -15.293 1.00 95.81 72 ASP A O 1
ATOM 608 N N . ILE A 1 73 ? 13.640 1.187 -14.501 1.00 95.62 73 ILE A N 1
ATOM 609 C CA . ILE A 1 73 ? 13.048 -0.094 -14.885 1.00 95.62 73 ILE A CA 1
ATOM 610 C C . ILE A 1 73 ? 12.086 0.147 -16.033 1.00 95.62 73 ILE A C 1
ATOM 612 O O . ILE A 1 73 ? 11.080 0.833 -15.869 1.00 95.62 73 ILE A O 1
ATOM 616 N N . PHE A 1 74 ? 12.356 -0.452 -17.187 1.00 94.81 74 PHE A N 1
ATOM 617 C CA . PHE A 1 74 ? 11.381 -0.483 -18.267 1.00 94.81 74 PHE A CA 1
ATOM 618 C C . PHE A 1 74 ? 10.394 -1.631 -18.057 1.00 94.81 74 PHE A C 1
ATOM 620 O O . PHE A 1 74 ? 10.789 -2.791 -17.938 1.00 94.81 74 PHE A O 1
ATOM 627 N N . ILE A 1 75 ? 9.105 -1.304 -18.036 1.00 93.88 75 ILE A N 1
ATOM 628 C CA . ILE A 1 75 ? 8.013 -2.260 -17.907 1.00 93.88 75 ILE A CA 1
ATOM 629 C C . ILE A 1 75 ? 7.148 -2.155 -19.159 1.00 93.88 75 ILE A C 1
ATOM 631 O O . ILE A 1 75 ? 6.384 -1.207 -19.335 1.00 93.88 75 ILE A O 1
ATOM 635 N N . GLU A 1 76 ? 7.249 -3.165 -20.023 1.00 92.12 76 GLU A N 1
ATOM 636 C CA . GLU A 1 76 ? 6.596 -3.185 -21.338 1.00 92.12 76 GLU A CA 1
ATOM 637 C C . GLU A 1 76 ? 5.078 -2.976 -21.251 1.00 92.12 76 GLU A C 1
ATOM 639 O O . GLU A 1 76 ? 4.517 -2.184 -22.001 1.00 92.12 76 GLU A O 1
ATOM 644 N N . ARG A 1 77 ? 4.405 -3.591 -20.270 1.00 94.12 77 ARG A N 1
ATOM 645 C CA . ARG A 1 77 ? 2.951 -3.431 -20.073 1.00 94.12 77 ARG A CA 1
ATOM 646 C C . ARG A 1 77 ? 2.512 -2.017 -19.661 1.00 94.12 77 ARG A C 1
ATOM 648 O O . ARG A 1 77 ? 1.321 -1.731 -19.667 1.00 94.12 77 ARG A O 1
ATOM 655 N N . PHE A 1 78 ? 3.446 -1.141 -19.288 1.00 92.56 78 PHE A N 1
ATOM 656 C CA . PHE A 1 78 ? 3.181 0.275 -19.006 1.00 92.56 78 PHE A CA 1
ATOM 657 C C . PHE A 1 78 ? 3.504 1.178 -20.207 1.00 92.56 78 PHE A C 1
ATOM 659 O O . PHE A 1 78 ? 3.350 2.400 -20.137 1.00 92.56 78 PHE A O 1
ATOM 666 N N . PHE A 1 79 ? 3.968 0.602 -21.319 1.00 88.88 79 PHE A N 1
ATOM 667 C CA . PHE A 1 79 ? 4.328 1.332 -22.523 1.00 88.88 79 PHE A CA 1
ATOM 668 C C . PHE A 1 79 ? 3.173 1.358 -23.532 1.00 88.88 79 PHE A C 1
ATOM 670 O O . PHE A 1 79 ? 2.889 0.378 -24.210 1.00 88.88 79 PHE A O 1
ATOM 677 N N . TYR A 1 80 ? 2.560 2.532 -23.694 1.00 80.62 80 TYR A N 1
ATOM 678 C CA . TYR A 1 80 ? 1.491 2.780 -24.674 1.00 80.62 80 TYR A CA 1
ATOM 679 C C . TYR A 1 80 ? 1.964 3.615 -25.878 1.00 80.62 80 TYR A C 1
ATOM 681 O O . TYR A 1 80 ? 1.201 4.384 -26.456 1.00 80.62 80 TYR A O 1
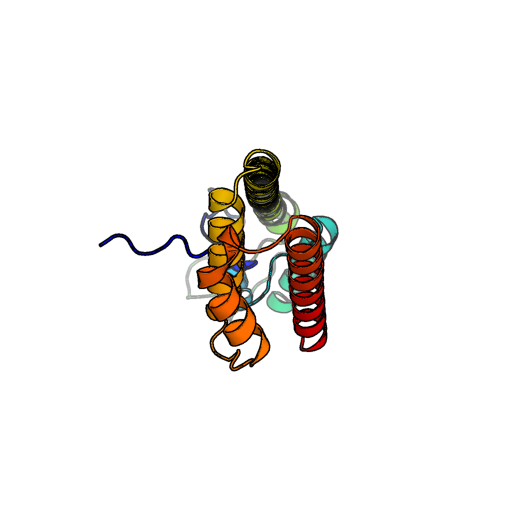ATOM 689 N N . GLY A 1 81 ? 3.245 3.506 -26.250 1.00 72.44 81 GLY A N 1
ATOM 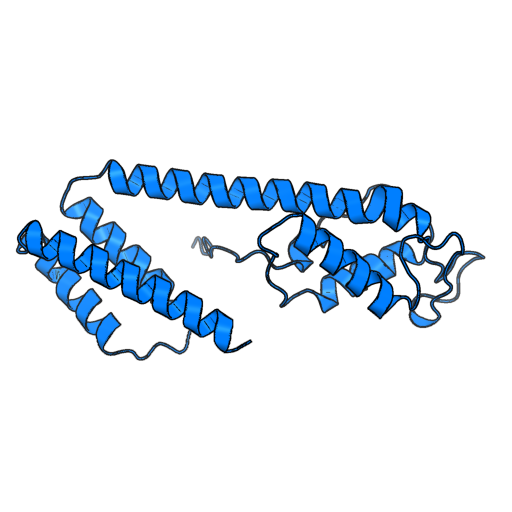690 C CA . GLY A 1 81 ? 3.755 4.081 -27.500 1.00 72.44 81 GLY A CA 1
ATOM 691 C C . GLY A 1 81 ? 4.142 5.566 -27.478 1.00 72.44 81 GLY A C 1
ATOM 692 O O . GLY A 1 81 ? 4.303 6.142 -28.551 1.00 72.44 81 GLY A O 1
ATOM 693 N N . SER A 1 82 ? 4.317 6.215 -26.315 1.00 66.94 82 SER A N 1
ATOM 694 C CA . SER A 1 82 ? 4.690 7.645 -26.270 1.00 66.94 82 SER A CA 1
ATOM 695 C C . SER A 1 82 ? 5.925 7.990 -25.417 1.00 66.94 82 SER A C 1
ATOM 697 O O . SER A 1 82 ? 5.946 7.853 -24.192 1.00 66.94 82 SER A O 1
ATOM 699 N N . GLY A 1 83 ? 6.928 8.577 -26.087 1.00 71.00 83 GLY A N 1
ATOM 700 C CA . GLY A 1 83 ? 8.076 9.280 -25.497 1.00 71.00 83 GLY A CA 1
ATOM 701 C C . GLY A 1 83 ? 9.182 8.400 -24.901 1.00 71.00 83 GLY A C 1
ATOM 702 O O . GLY A 1 83 ? 8.991 7.220 -24.631 1.00 71.00 83 GLY A O 1
ATOM 703 N N . MET A 1 84 ? 10.344 9.017 -24.652 1.00 62.25 84 MET A N 1
ATOM 704 C CA . MET A 1 84 ? 11.559 8.352 -24.142 1.00 62.25 84 MET A CA 1
ATOM 705 C C . MET A 1 84 ? 11.421 7.757 -22.726 1.00 62.25 84 MET A C 1
ATOM 707 O O . MET A 1 84 ? 12.252 6.951 -22.332 1.00 62.25 84 MET A O 1
ATOM 711 N N . SER A 1 85 ? 10.374 8.118 -21.976 1.00 68.44 85 SER A N 1
ATOM 712 C CA . SER A 1 85 ? 10.112 7.602 -20.619 1.00 68.44 85 SER A CA 1
ATOM 713 C C . SER A 1 85 ? 8.803 6.816 -20.513 1.00 68.44 85 SER A C 1
ATOM 715 O O . SER A 1 85 ? 8.322 6.574 -19.405 1.00 68.44 85 SER A O 1
ATOM 717 N N . GLY A 1 86 ? 8.175 6.470 -21.642 1.00 79.44 86 GLY A N 1
ATOM 718 C CA . GLY A 1 86 ? 6.979 5.632 -21.638 1.00 79.44 86 GLY A CA 1
ATOM 719 C C . GLY A 1 86 ? 7.288 4.276 -21.001 1.00 79.44 86 GLY A C 1
ATOM 720 O O . GLY A 1 86 ? 8.270 3.639 -21.366 1.00 79.44 86 GLY A O 1
ATOM 721 N N . GLY A 1 87 ? 6.473 3.846 -20.040 1.00 86.38 87 GLY A N 1
ATOM 722 C CA . GLY A 1 87 ? 6.649 2.565 -19.350 1.00 86.38 87 GLY A CA 1
ATOM 723 C C . GLY A 1 87 ? 7.868 2.456 -18.427 1.00 86.38 87 GLY A C 1
ATOM 724 O O . GLY A 1 87 ? 8.123 1.376 -17.902 1.00 86.38 87 GLY A O 1
ATOM 725 N N . VAL A 1 88 ? 8.615 3.542 -18.202 1.00 94.38 88 VAL A N 1
ATOM 726 C CA . VAL A 1 88 ? 9.768 3.547 -17.289 1.00 94.38 88 VAL A CA 1
ATOM 727 C C . VAL A 1 88 ? 9.319 3.891 -15.869 1.00 94.38 88 VAL A C 1
ATOM 729 O O . VAL A 1 88 ? 8.607 4.874 -15.673 1.00 94.38 88 VAL A O 1
ATOM 732 N N . VAL A 1 89 ? 9.748 3.097 -14.893 1.00 96.50 89 VAL A N 1
ATOM 733 C CA . VAL A 1 89 ? 9.567 3.296 -13.448 1.00 96.50 89 VAL A CA 1
ATOM 734 C C . VAL A 1 89 ? 10.883 3.765 -12.836 1.00 96.50 89 VAL A C 1
ATOM 736 O O . VAL A 1 89 ? 11.943 3.254 -13.202 1.00 96.50 89 VAL A O 1
ATOM 739 N N . ASN A 1 90 ? 10.815 4.712 -11.896 1.00 96.88 90 ASN A N 1
ATOM 740 C CA . ASN A 1 90 ? 11.977 5.273 -11.201 1.00 96.88 90 ASN A CA 1
ATOM 741 C C . ASN A 1 90 ? 12.084 4.715 -9.765 1.00 96.88 90 ASN A C 1
ATOM 743 O O . ASN A 1 90 ? 11.400 5.224 -8.869 1.00 96.88 90 ASN A O 1
ATOM 747 N N . PRO A 1 91 ? 12.933 3.707 -9.480 1.00 97.25 91 PRO A N 1
ATOM 748 C CA . PRO A 1 91 ? 12.988 3.116 -8.139 1.00 97.25 91 PRO A CA 1
ATOM 749 C C . PRO A 1 91 ? 13.434 4.113 -7.070 1.00 97.25 91 PRO A C 1
ATOM 751 O O . PRO A 1 91 ? 12.892 4.110 -5.966 1.00 97.25 91 PRO A O 1
ATOM 754 N N . LYS A 1 92 ? 14.340 5.036 -7.415 1.00 96.69 92 LYS A N 1
ATOM 755 C CA . LYS A 1 92 ? 14.786 6.098 -6.509 1.00 96.69 92 LYS A CA 1
ATOM 756 C C . LYS A 1 92 ? 13.626 6.991 -6.069 1.00 96.69 92 LYS A C 1
ATOM 758 O O . LYS A 1 92 ? 13.479 7.255 -4.878 1.00 96.69 92 LYS A O 1
ATOM 763 N N . TRP A 1 93 ? 12.759 7.404 -6.994 1.00 97.25 93 TRP A N 1
ATOM 764 C CA . TRP A 1 93 ? 11.553 8.164 -6.654 1.00 97.25 93 TRP A CA 1
ATOM 765 C C . TRP A 1 93 ? 10.620 7.353 -5.743 1.00 97.25 93 TRP A C 1
ATOM 767 O O . TRP A 1 93 ? 10.097 7.895 -4.769 1.00 97.25 93 TRP A O 1
ATOM 777 N N . TRP A 1 94 ? 10.448 6.051 -5.992 1.00 98.06 94 TRP A N 1
ATOM 778 C CA . TRP A 1 94 ? 9.648 5.186 -5.118 1.00 98.06 94 TRP A CA 1
ATOM 779 C C . TRP A 1 94 ? 10.239 5.066 -3.712 1.00 98.06 94 TRP A C 1
ATOM 781 O O . TRP A 1 94 ? 9.494 5.131 -2.735 1.00 98.06 94 TRP A O 1
ATOM 791 N N . HIS A 1 95 ? 11.559 4.940 -3.596 1.00 97.19 95 HIS A N 1
ATOM 792 C CA . HIS A 1 95 ? 12.254 4.862 -2.316 1.00 97.19 95 HIS A CA 1
ATOM 793 C C . HIS A 1 95 ? 12.159 6.175 -1.523 1.00 97.19 95 HIS A C 1
ATOM 795 O O . HIS A 1 95 ? 11.859 6.159 -0.330 1.00 97.19 95 HIS A O 1
ATOM 801 N N . GLU A 1 96 ? 12.391 7.312 -2.182 1.00 96.44 96 GLU A N 1
ATOM 802 C CA . GLU A 1 96 ? 12.520 8.622 -1.531 1.00 96.44 96 GLU A CA 1
ATOM 803 C C . GLU A 1 96 ? 11.186 9.358 -1.348 1.00 96.44 96 GLU A C 1
ATOM 805 O O . GLU A 1 96 ? 11.051 10.159 -0.423 1.00 96.44 96 GLU A O 1
ATOM 810 N N . LYS A 1 97 ? 10.203 9.117 -2.224 1.00 96.94 97 LYS A N 1
ATOM 811 C CA . LYS A 1 97 ? 8.937 9.866 -2.258 1.00 96.94 97 LYS A CA 1
ATOM 812 C C . LYS A 1 97 ? 7.710 8.957 -2.245 1.00 96.94 97 LYS A C 1
ATOM 814 O O . LYS A 1 97 ? 6.864 9.117 -1.369 1.00 96.94 97 LYS A O 1
ATOM 819 N N . GLY A 1 98 ? 7.614 8.000 -3.171 1.00 97.00 98 GLY A N 1
ATOM 820 C CA . GLY A 1 98 ? 6.406 7.189 -3.374 1.00 97.00 98 GLY A CA 1
ATOM 821 C C . GLY A 1 98 ? 5.999 6.366 -2.145 1.00 97.00 98 GLY A C 1
ATOM 822 O O . GLY A 1 98 ? 4.902 6.529 -1.614 1.00 97.00 98 GLY A O 1
ATOM 823 N N . ILE A 1 99 ? 6.896 5.514 -1.644 1.00 97.56 99 ILE A N 1
ATOM 824 C CA . ILE A 1 99 ? 6.634 4.678 -0.463 1.00 97.56 99 ILE A CA 1
ATOM 825 C C . ILE A 1 99 ? 6.486 5.515 0.814 1.00 97.56 99 ILE A C 1
ATOM 827 O O . ILE A 1 99 ? 5.512 5.292 1.538 1.00 97.56 99 ILE A O 1
ATOM 831 N N . PRO A 1 100 ? 7.364 6.495 1.107 1.00 97.50 100 PRO A N 1
ATOM 832 C CA . PRO A 1 100 ? 7.156 7.402 2.235 1.00 97.50 100 PRO A CA 1
ATOM 833 C C . PRO A 1 100 ? 5.784 8.087 2.220 1.00 97.50 100 PRO A C 1
ATOM 835 O O . PRO A 1 100 ? 5.129 8.158 3.258 1.00 97.50 100 PRO A O 1
ATOM 838 N N . PHE A 1 101 ? 5.300 8.518 1.052 1.00 96.94 101 PHE A N 1
ATOM 839 C CA . PHE A 1 101 ? 3.973 9.119 0.918 1.00 96.94 101 PHE A CA 1
ATOM 840 C C . PHE A 1 101 ? 2.846 8.145 1.305 1.00 96.94 101 PHE A C 1
ATOM 842 O O . PHE A 1 101 ? 1.935 8.517 2.047 1.00 96.94 101 PHE A O 1
ATOM 849 N N . ILE A 1 102 ? 2.925 6.881 0.879 1.00 96.69 102 ILE A N 1
ATOM 850 C CA . ILE A 1 102 ? 1.963 5.832 1.266 1.00 96.69 102 ILE A CA 1
ATOM 851 C C . ILE A 1 102 ? 2.009 5.576 2.784 1.00 96.69 102 ILE A C 1
ATOM 853 O O . ILE A 1 102 ? 0.964 5.449 3.426 1.00 96.69 102 ILE A O 1
ATOM 857 N N . LEU A 1 103 ? 3.205 5.534 3.380 1.00 96.69 103 LEU A N 1
ATOM 858 C CA . LEU A 1 103 ? 3.382 5.300 4.818 1.00 96.69 103 LEU A CA 1
ATOM 859 C C . LEU A 1 103 ? 2.822 6.442 5.677 1.00 96.69 103 LEU A C 1
ATOM 861 O O . LEU A 1 103 ? 2.198 6.189 6.707 1.00 96.69 103 LEU A O 1
ATOM 865 N N . GLU A 1 104 ? 2.961 7.695 5.245 1.00 95.50 104 GLU A N 1
ATOM 866 C CA . GLU A 1 104 ? 2.346 8.831 5.942 1.00 95.50 104 GLU A CA 1
ATOM 867 C C . GLU A 1 104 ? 0.816 8.733 5.965 1.00 95.50 104 GLU A C 1
ATOM 869 O O . GLU A 1 104 ? 0.165 9.054 6.963 1.00 95.50 104 GLU A O 1
ATOM 874 N N . ARG A 1 105 ? 0.211 8.215 4.896 1.00 91.56 105 ARG A N 1
ATOM 875 C CA . ARG A 1 105 ? -1.233 7.957 4.867 1.00 91.56 105 ARG A CA 1
ATOM 876 C C . ARG A 1 105 ? -1.639 6.802 5.760 1.00 91.56 105 ARG A C 1
ATOM 878 O O . ARG A 1 105 ? -2.649 6.903 6.454 1.00 91.56 105 ARG A O 1
ATOM 885 N N . TYR A 1 106 ? -0.846 5.735 5.767 1.00 92.94 106 TYR A N 1
ATOM 886 C CA . TYR A 1 106 ? -1.036 4.610 6.673 1.00 92.94 106 TYR A CA 1
ATOM 887 C C . TYR A 1 106 ? -1.088 5.089 8.131 1.00 92.94 106 TYR A C 1
ATOM 889 O O . TYR A 1 106 ? -2.046 4.779 8.838 1.00 92.94 106 TYR A O 1
ATOM 897 N N . LYS A 1 107 ? -0.138 5.935 8.554 1.00 91.25 107 LYS A N 1
ATOM 898 C CA . LYS A 1 107 ? -0.127 6.534 9.900 1.00 91.25 107 LYS A CA 1
ATOM 899 C C . LYS A 1 107 ? -1.400 7.319 10.200 1.00 91.25 107 LYS A C 1
ATOM 901 O O . LYS A 1 107 ? -1.999 7.121 11.255 1.00 91.25 107 LYS A O 1
ATOM 906 N N . LYS A 1 108 ? -1.840 8.181 9.275 1.00 86.06 108 LYS A N 1
ATOM 907 C CA . LYS A 1 108 ? -3.074 8.971 9.437 1.00 86.06 108 LYS A CA 1
ATOM 908 C C . LYS A 1 108 ? -4.294 8.073 9.634 1.00 86.06 108 LYS A C 1
ATOM 910 O O . LYS A 1 108 ? -5.061 8.296 10.565 1.00 86.06 108 LYS A O 1
ATOM 915 N N . ILE A 1 109 ? -4.443 7.037 8.809 1.00 80.94 109 ILE A N 1
ATOM 916 C CA . ILE A 1 109 ? -5.562 6.090 8.904 1.00 80.94 109 ILE A CA 1
ATOM 917 C C . ILE A 1 109 ? -5.493 5.284 10.205 1.00 80.94 109 ILE A C 1
ATOM 919 O O . ILE A 1 109 ? -6.495 5.173 10.906 1.00 80.94 109 ILE A O 1
ATOM 923 N N . LYS A 1 110 ? -4.319 4.776 10.594 1.00 81.19 110 LYS A N 1
ATOM 924 C CA . LYS A 1 110 ? -4.152 4.054 11.866 1.00 81.19 110 LYS A CA 1
ATOM 925 C C . LYS A 1 110 ? -4.461 4.934 13.073 1.00 81.19 110 LYS A C 1
ATOM 927 O O . LYS A 1 110 ? -5.115 4.467 14.001 1.00 81.19 110 LYS A O 1
ATOM 932 N N . HIS A 1 111 ? -4.053 6.202 13.046 1.00 76.62 111 HIS A N 1
ATOM 933 C CA . HIS A 1 111 ? -4.379 7.164 14.096 1.00 76.62 111 HIS A CA 1
ATOM 934 C C . HIS A 1 111 ? -5.886 7.449 14.165 1.00 76.62 111 HIS A C 1
ATOM 936 O O . HIS A 1 111 ? -6.449 7.477 15.256 1.00 76.62 111 HIS A O 1
ATOM 942 N N . GLN A 1 112 ? -6.557 7.588 13.017 1.00 67.25 112 GLN A N 1
ATOM 943 C CA . GLN A 1 112 ? -8.013 7.745 12.956 1.00 67.25 112 GLN A CA 1
ATOM 944 C C . GLN A 1 112 ? -8.734 6.524 13.539 1.00 67.25 112 GLN A C 1
ATOM 946 O O . GLN A 1 112 ? -9.609 6.686 14.383 1.00 67.25 112 GLN A O 1
ATOM 951 N N . ILE A 1 113 ? -8.321 5.307 13.169 1.00 66.94 113 ILE A N 1
ATOM 952 C CA . ILE A 1 113 ? -8.907 4.059 13.684 1.00 66.94 113 ILE A CA 1
ATOM 953 C C . ILE A 1 113 ? -8.718 3.943 15.196 1.00 66.94 113 ILE A C 1
ATOM 955 O O . ILE A 1 113 ? -9.675 3.636 15.906 1.00 66.94 113 ILE A O 1
ATOM 959 N N . ALA A 1 114 ? -7.507 4.207 15.694 1.00 63.16 114 ALA A N 1
ATOM 960 C CA . ALA A 1 114 ? -7.214 4.175 17.123 1.00 63.16 114 ALA A CA 1
ATOM 961 C C . ALA A 1 114 ? -8.010 5.244 17.891 1.00 63.16 114 ALA A C 1
ATOM 963 O O . ALA A 1 114 ? -8.547 4.963 18.959 1.00 63.16 114 ALA A O 1
ATOM 964 N N . GLY A 1 115 ? -8.145 6.447 17.325 1.00 48.38 115 GLY A N 1
ATOM 965 C CA . GLY A 1 115 ? -8.957 7.522 17.892 1.00 48.38 115 GLY A CA 1
ATOM 966 C C . GLY A 1 115 ? -10.444 7.169 17.962 1.00 48.38 115 GLY A C 1
ATOM 967 O O . GLY A 1 115 ? -11.084 7.418 18.981 1.00 48.38 115 GLY A O 1
ATOM 968 N N . THR A 1 116 ? -10.996 6.530 16.925 1.00 51.00 116 THR A N 1
ATOM 969 C CA . THR A 1 116 ? -12.382 6.038 16.934 1.00 51.00 116 THR A CA 1
ATOM 970 C C . THR A 1 116 ? -12.576 4.904 17.940 1.00 51.00 116 THR A C 1
ATOM 972 O O . THR A 1 116 ? -13.593 4.874 18.626 1.00 51.00 116 THR A O 1
ATOM 975 N N . ASP A 1 117 ? -11.619 3.979 18.059 1.00 47.22 117 ASP A N 1
ATOM 976 C CA . ASP A 1 117 ? -11.686 2.895 19.048 1.00 47.22 117 ASP A CA 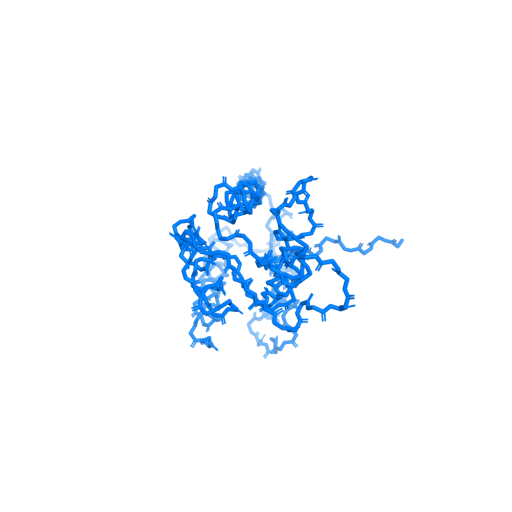1
ATOM 977 C C . ASP A 1 117 ? -11.650 3.434 20.487 1.00 47.22 117 ASP A C 1
ATOM 979 O O . ASP A 1 117 ? -12.432 3.005 21.335 1.00 47.22 117 ASP A O 1
ATOM 983 N N . TYR A 1 118 ? -10.813 4.444 20.737 1.00 38.75 118 TYR A N 1
ATOM 984 C CA . TYR A 1 118 ? -10.739 5.137 22.021 1.00 38.75 118 TYR A CA 1
ATOM 985 C C . TYR A 1 118 ? -12.037 5.890 22.350 1.00 38.75 118 TYR A C 1
ATOM 987 O O . TYR A 1 118 ? -12.578 5.725 23.439 1.00 38.75 118 TYR A O 1
ATOM 995 N N . GLN A 1 119 ? -12.593 6.654 21.401 1.00 37.44 119 GLN A N 1
ATOM 996 C CA . GLN A 1 119 ? -13.875 7.346 21.596 1.00 37.44 119 GLN A CA 1
ATOM 997 C C . GLN A 1 119 ? -15.024 6.373 21.884 1.00 37.44 119 GLN A C 1
ATOM 999 O O . GLN A 1 119 ? -15.867 6.646 22.734 1.00 37.44 119 GLN A O 1
ATOM 1004 N N . ILE A 1 120 ? -15.050 5.224 21.208 1.00 40.97 120 ILE A N 1
ATOM 1005 C CA . ILE A 1 120 ? -16.048 4.178 21.440 1.00 40.97 120 ILE A CA 1
ATOM 1006 C C . ILE A 1 120 ? -15.889 3.572 22.844 1.00 40.97 120 ILE A C 1
ATOM 1008 O O . ILE A 1 120 ? -16.881 3.439 23.557 1.00 40.97 120 ILE A O 1
ATOM 1012 N N . LYS A 1 121 ? -14.661 3.246 23.270 1.00 41.56 121 LYS A N 1
ATOM 1013 C CA . LYS A 1 121 ? -14.381 2.757 24.632 1.00 41.56 121 LYS A CA 1
ATOM 1014 C C . LYS A 1 121 ? -14.813 3.768 25.692 1.00 41.56 121 LYS A C 1
ATOM 1016 O O . LYS A 1 121 ? -15.505 3.389 26.628 1.00 41.56 121 LYS A O 1
ATOM 1021 N N . ASP A 1 122 ? -14.502 5.048 25.516 1.00 39.66 122 ASP A N 1
ATOM 1022 C CA . ASP A 1 122 ? -14.934 6.110 26.432 1.00 39.66 122 ASP A CA 1
ATOM 1023 C C . ASP A 1 122 ? -16.465 6.237 26.520 1.00 39.66 122 ASP A C 1
ATOM 1025 O O . ASP A 1 122 ? -16.997 6.512 27.596 1.00 39.66 122 ASP A O 1
ATOM 1029 N N . ILE A 1 123 ? -17.190 6.020 25.416 1.00 41.88 123 ILE A N 1
ATOM 1030 C CA . ILE A 1 123 ? -18.662 5.970 25.411 1.00 41.88 123 ILE A CA 1
ATOM 1031 C C . ILE A 1 123 ? -19.174 4.735 26.167 1.00 41.88 123 ILE A C 1
ATOM 1033 O O . ILE A 1 123 ? -20.156 4.850 26.903 1.00 41.88 123 ILE A O 1
ATOM 1037 N N . TYR A 1 124 ? -18.521 3.578 26.011 1.00 39.84 124 TYR A N 1
ATOM 1038 C CA . TYR A 1 124 ? -18.877 2.350 26.729 1.00 39.84 124 TYR A CA 1
ATOM 1039 C C . TYR A 1 124 ? -18.668 2.481 28.241 1.00 39.84 124 TYR A C 1
ATOM 1041 O O . TYR A 1 124 ? -19.545 2.095 29.005 1.00 39.84 124 TYR A O 1
ATOM 1049 N N . TRP A 1 125 ? -17.561 3.085 28.677 1.00 38.91 125 TRP A N 1
ATOM 1050 C CA . TRP A 1 125 ? -17.261 3.255 30.103 1.00 38.91 125 TRP A CA 1
ATOM 1051 C C . TRP A 1 125 ? -18.086 4.354 30.781 1.00 38.91 125 TRP A C 1
ATOM 1053 O O . TRP A 1 125 ? -18.287 4.305 31.989 1.00 38.91 125 TRP A O 1
ATOM 1063 N N . LYS A 1 126 ? -18.579 5.352 30.035 1.00 41.50 126 LYS A N 1
ATOM 1064 C CA . LYS A 1 126 ? -19.361 6.466 30.608 1.00 41.50 126 LYS A CA 1
ATOM 1065 C C . LYS A 1 126 ? -20.859 6.194 30.743 1.00 41.50 126 LYS A C 1
ATOM 1067 O O . LYS A 1 126 ? -21.530 6.942 31.448 1.00 41.50 126 LYS A O 1
ATOM 1072 N N . ASN A 1 127 ? -21.398 5.167 30.088 1.00 44.12 127 ASN A N 1
ATOM 1073 C CA . ASN A 1 127 ? -22.833 4.877 30.104 1.00 44.12 127 ASN A CA 1
ATOM 1074 C C . ASN A 1 127 ? -23.166 3.669 30.998 1.00 44.12 127 ASN A C 1
ATOM 1076 O O . ASN A 1 127 ? -23.656 2.651 30.513 1.00 44.12 127 ASN A O 1
ATOM 1080 N N . GLU A 1 128 ? -22.969 3.809 32.313 1.00 48.34 128 GLU A N 1
ATOM 1081 C CA . GLU A 1 128 ? -23.490 2.902 33.356 1.00 48.34 128 GLU A CA 1
ATOM 1082 C C . GLU A 1 128 ? -25.027 3.016 33.497 1.00 48.34 128 GLU A C 1
ATOM 1084 O O . GLU A 1 128 ? -25.565 3.404 34.532 1.00 48.34 128 GLU A O 1
ATOM 1089 N N . THR A 1 129 ? -25.783 2.722 32.436 1.00 53.56 129 THR A N 1
ATOM 1090 C CA . THR A 1 129 ? -27.244 2.534 32.520 1.00 53.56 129 THR A CA 1
ATOM 1091 C C . THR A 1 129 ? -27.680 1.363 31.642 1.00 53.56 129 THR A C 1
ATOM 1093 O O . THR A 1 129 ? -27.074 1.110 30.600 1.00 53.56 129 THR A O 1
ATOM 1096 N N . SER A 1 130 ? -28.776 0.681 32.007 1.00 47.25 130 SER A N 1
ATOM 1097 C CA . SER A 1 130 ? -29.348 -0.453 31.252 1.00 47.25 130 SER A CA 1
ATOM 1098 C C . SER A 1 130 ? -29.544 -0.150 29.754 1.00 47.25 130 SER A C 1
ATOM 1100 O O . SER A 1 130 ? -29.389 -1.024 28.905 1.00 47.25 130 SER A O 1
ATOM 1102 N N . LYS A 1 131 ? -29.800 1.121 29.409 1.00 49.84 131 LYS A N 1
ATOM 1103 C CA . LYS A 1 131 ? -29.954 1.607 28.029 1.00 49.84 131 LYS A CA 1
ATOM 1104 C C . LYS A 1 131 ? -28.625 1.683 27.261 1.00 49.84 131 LYS A C 1
ATOM 1106 O O . LYS A 1 131 ? -28.592 1.425 26.061 1.00 49.84 131 LYS A O 1
ATOM 1111 N N . GLY A 1 132 ? -27.533 2.018 27.953 1.00 52.12 132 GLY A N 1
ATOM 1112 C CA . GLY A 1 132 ? -26.171 1.989 27.414 1.00 52.12 132 GLY A CA 1
ATOM 1113 C C . GLY A 1 132 ? -25.701 0.563 27.143 1.00 52.12 132 GLY A C 1
ATOM 1114 O O . GLY A 1 132 ? -25.138 0.294 26.084 1.00 52.12 132 GLY A O 1
ATOM 1115 N N . PHE A 1 133 ? -26.028 -0.365 28.043 1.00 52.03 133 PHE A N 1
ATOM 1116 C CA . PHE A 1 133 ? -25.773 -1.793 27.862 1.00 52.03 133 PHE A CA 1
ATOM 1117 C C . PHE A 1 133 ? -26.538 -2.361 26.654 1.00 52.03 133 PHE A C 1
ATOM 1119 O O . PHE A 1 133 ? -25.919 -2.959 25.779 1.00 52.03 133 PHE A O 1
ATOM 1126 N N . ALA A 1 134 ? -27.845 -2.091 26.532 1.00 50.94 134 ALA A N 1
ATOM 1127 C CA . ALA A 1 134 ? -28.655 -2.540 25.391 1.00 50.94 134 ALA A CA 1
ATOM 1128 C C . ALA A 1 134 ? -28.120 -2.044 24.040 1.00 50.94 134 ALA A C 1
ATOM 1130 O O . ALA A 1 134 ? -27.869 -2.853 23.154 1.00 50.94 134 ALA A O 1
ATOM 1131 N N . ASN A 1 135 ? -27.802 -0.751 23.914 1.00 54.25 135 ASN A N 1
ATOM 1132 C CA . ASN A 1 135 ? -27.187 -0.221 22.690 1.00 54.25 135 ASN A CA 1
ATOM 1133 C C . ASN A 1 135 ? -25.810 -0.842 22.389 1.00 54.25 135 ASN A C 1
ATOM 1135 O O . ASN A 1 135 ? -25.389 -0.900 21.233 1.00 54.25 135 ASN A O 1
ATOM 1139 N N . SER A 1 136 ? -25.075 -1.271 23.416 1.00 53.47 136 SER A N 1
ATOM 1140 C CA . SER A 1 136 ? -23.762 -1.907 23.255 1.00 53.47 136 SER A CA 1
ATOM 1141 C C . SER A 1 136 ? -23.888 -3.318 22.690 1.00 53.47 136 SER A C 1
ATOM 1143 O O . SER A 1 136 ? -23.166 -3.674 21.756 1.00 53.47 136 SER A O 1
ATOM 1145 N N . ILE A 1 137 ? -24.851 -4.086 23.207 1.00 54.75 137 ILE A N 1
ATOM 1146 C CA . ILE A 1 137 ? -25.212 -5.412 22.702 1.00 54.75 137 ILE A CA 1
ATOM 1147 C C . ILE A 1 137 ? -25.731 -5.296 21.264 1.00 54.75 137 ILE A C 1
ATOM 1149 O O . ILE A 1 137 ? -25.198 -5.970 20.383 1.00 54.75 137 ILE A O 1
ATOM 1153 N N . GLU A 1 138 ? -26.668 -4.379 20.998 1.00 53.94 138 GLU A N 1
ATOM 1154 C CA . GLU A 1 138 ? -27.264 -4.173 19.671 1.00 53.94 138 GLU A CA 1
ATOM 1155 C C . GLU A 1 138 ? -26.191 -3.894 18.610 1.00 53.94 138 GLU A C 1
ATOM 1157 O O . GLU A 1 138 ? -26.193 -4.464 17.518 1.00 53.94 138 GLU A O 1
ATOM 1162 N N . ASN A 1 139 ? -25.220 -3.035 18.934 1.00 53.84 139 ASN A N 1
ATOM 1163 C CA . ASN A 1 139 ? -24.141 -2.669 18.020 1.00 53.84 139 ASN A CA 1
ATOM 1164 C C . ASN A 1 139 ? -23.120 -3.795 17.818 1.00 53.84 139 ASN A C 1
ATOM 1166 O O . ASN A 1 139 ? -22.634 -3.976 16.698 1.00 53.84 139 ASN A O 1
ATOM 1170 N N . ALA A 1 140 ? -22.785 -4.553 18.865 1.00 55.28 140 ALA A N 1
ATOM 1171 C CA . ALA A 1 140 ? -21.912 -5.721 18.746 1.00 55.28 140 ALA A CA 1
ATOM 1172 C C . ALA A 1 140 ? -22.564 -6.807 17.877 1.00 55.28 140 ALA A C 1
ATOM 1174 O O . ALA A 1 140 ? -21.942 -7.342 16.960 1.00 55.28 140 ALA A O 1
ATOM 1175 N N . VAL A 1 141 ? -23.850 -7.059 18.104 1.00 52.88 141 VAL A N 1
ATOM 1176 C CA . VAL A 1 141 ? -24.649 -8.042 17.377 1.00 52.88 141 VAL A CA 1
ATOM 1177 C C . VAL A 1 141 ? -24.868 -7.625 15.916 1.00 52.88 141 VAL A C 1
ATOM 1179 O O . VAL A 1 141 ? -24.659 -8.443 15.021 1.00 52.88 141 VAL A O 1
ATOM 1182 N N . LYS A 1 142 ? -25.170 -6.349 15.633 1.00 55.34 142 LYS A N 1
ATOM 1183 C CA . LYS A 1 142 ? -25.230 -5.812 14.258 1.00 55.34 142 LYS A CA 1
ATOM 1184 C C . LYS A 1 142 ? -23.910 -5.996 13.513 1.00 55.34 142 LYS A C 1
ATOM 1186 O O . LYS A 1 142 ? -23.924 -6.381 12.351 1.00 55.34 142 LYS A O 1
ATOM 1191 N N . ARG A 1 143 ? -22.769 -5.773 14.174 1.00 54.00 143 ARG A N 1
ATOM 1192 C CA . ARG A 1 143 ? -21.445 -5.982 13.564 1.00 54.00 143 ARG A CA 1
ATOM 1193 C C . ARG A 1 143 ? -21.180 -7.450 13.249 1.00 54.00 143 ARG A C 1
ATOM 1195 O O . ARG A 1 143 ? -20.634 -7.732 12.191 1.00 54.00 143 ARG A O 1
ATOM 1202 N N . LEU A 1 144 ? -21.591 -8.367 14.122 1.00 50.31 144 LEU A N 1
ATOM 1203 C CA . LEU A 1 144 ? -21.464 -9.808 13.883 1.00 50.31 144 LEU A CA 1
ATOM 1204 C C . LEU A 1 144 ? -22.400 -10.294 12.762 1.00 50.31 144 LEU A C 1
ATOM 1206 O O . LEU A 1 144 ? -22.008 -11.158 11.986 1.00 50.31 144 LEU A O 1
ATOM 1210 N N . MET A 1 145 ? -23.590 -9.700 12.622 1.00 45.66 145 MET A N 1
ATOM 1211 C CA . MET A 1 145 ? -24.549 -10.022 11.554 1.00 45.66 145 MET A CA 1
ATOM 1212 C C . MET A 1 145 ? -24.195 -9.454 10.170 1.00 45.66 145 MET A C 1
ATOM 1214 O O . MET A 1 145 ? -24.780 -9.879 9.180 1.00 45.66 145 MET A O 1
ATOM 1218 N N . MET A 1 146 ? -23.251 -8.511 10.069 1.00 47.16 146 MET A N 1
ATOM 1219 C CA . MET A 1 146 ? -22.787 -7.964 8.781 1.00 47.16 146 MET A CA 1
ATOM 1220 C C . MET A 1 146 ? -21.754 -8.854 8.067 1.00 47.16 146 MET A C 1
ATOM 1222 O O . MET A 1 146 ? -21.328 -8.525 6.963 1.00 47.16 146 MET A O 1
ATOM 1226 N N . PHE A 1 147 ? -21.366 -9.979 8.671 1.00 47.69 147 PHE A N 1
ATOM 1227 C CA . PHE A 1 147 ? -20.590 -11.032 8.023 1.00 47.69 147 PHE A CA 1
ATOM 1228 C C . PHE A 1 147 ? -21.577 -12.118 7.573 1.00 47.69 147 PHE A C 1
ATOM 1230 O O . PHE A 1 147 ? -22.121 -12.834 8.411 1.00 47.69 147 PHE A O 1
ATOM 1237 N N . GLU A 1 148 ? -21.851 -12.185 6.267 1.00 42.12 148 GLU A N 1
ATOM 1238 C CA . GLU A 1 148 ? -23.033 -12.823 5.645 1.00 42.12 148 GLU A CA 1
ATOM 1239 C C . GLU A 1 148 ? -23.286 -14.318 5.959 1.00 42.12 148 GLU A C 1
ATOM 1241 O O . GLU A 1 148 ? -24.354 -14.816 5.620 1.00 42.12 148 GLU A O 1
ATOM 1246 N N . ASP A 1 149 ? -22.404 -15.022 6.676 1.00 44.31 149 ASP A N 1
ATOM 1247 C CA . ASP A 1 149 ? -22.499 -16.478 6.896 1.00 44.31 149 ASP A CA 1
ATOM 1248 C C . ASP A 1 149 ? -22.718 -16.926 8.355 1.00 44.31 149 ASP A C 1
ATOM 1250 O O . ASP A 1 149 ? -22.679 -18.118 8.671 1.00 44.31 149 ASP A O 1
ATOM 1254 N N . LEU A 1 150 ? -22.976 -16.010 9.290 1.00 45.56 150 LEU A N 1
ATOM 1255 C CA . LEU A 1 150 ? -23.143 -16.368 10.704 1.00 45.56 150 LEU A CA 1
ATOM 1256 C C . LEU A 1 150 ? -24.577 -16.810 11.053 1.00 45.56 150 LEU A C 1
ATOM 1258 O O . LEU A 1 150 ? -25.293 -16.166 11.820 1.00 45.56 150 LEU A O 1
ATOM 1262 N N . HIS A 1 151 ? -24.982 -17.990 10.577 1.00 48.28 151 HIS A N 1
ATOM 1263 C CA . HIS A 1 151 ? -26.086 -18.749 11.179 1.00 48.28 151 HIS A CA 1
ATOM 1264 C C . HIS A 1 151 ? -25.620 -19.417 12.478 1.00 48.28 151 HIS A C 1
ATOM 1266 O O . HIS A 1 151 ? -25.451 -20.633 12.544 1.00 48.28 151 HIS A O 1
ATOM 1272 N N . ASN A 1 152 ? -25.382 -18.624 13.524 1.00 50.50 152 ASN A N 1
ATOM 1273 C CA . ASN A 1 152 ? -24.985 -19.161 14.820 1.00 50.50 152 ASN A CA 1
ATOM 1274 C C . ASN A 1 152 ? -26.094 -18.970 15.863 1.00 50.50 152 ASN A C 1
ATOM 1276 O O . ASN A 1 152 ? -26.516 -17.854 16.165 1.00 50.50 152 ASN A O 1
ATOM 1280 N N . THR A 1 153 ? -26.547 -20.082 16.441 1.00 48.50 153 THR A N 1
ATOM 1281 C CA . THR A 1 153 ? -27.502 -20.167 17.558 1.00 48.50 153 THR A CA 1
ATOM 1282 C C . THR A 1 153 ? -27.142 -19.283 18.755 1.00 48.50 153 THR A C 1
ATOM 1284 O O . THR A 1 153 ? -28.032 -18.899 19.514 1.00 48.50 153 THR A O 1
ATOM 1287 N N . ASP A 1 154 ? -25.869 -18.916 18.915 1.00 52.00 154 ASP A N 1
ATOM 1288 C CA . ASP A 1 154 ? -25.418 -18.015 19.977 1.00 52.00 154 ASP A CA 1
ATOM 1289 C C . ASP A 1 154 ? -25.814 -16.545 19.733 1.00 52.00 154 ASP A C 1
ATOM 1291 O O . ASP A 1 154 ? -26.151 -15.841 20.683 1.00 52.00 154 ASP A O 1
ATOM 1295 N N . LEU A 1 155 ? -25.899 -16.094 18.473 1.00 50.97 155 LEU A N 1
ATOM 1296 C CA . LEU A 1 155 ? -26.362 -14.738 18.128 1.00 50.97 155 LEU A CA 1
ATOM 1297 C C . LEU A 1 155 ? -27.862 -14.562 18.388 1.00 50.97 155 LEU A C 1
ATOM 1299 O O . LEU A 1 155 ? -28.292 -13.528 18.896 1.00 50.97 155 LEU A O 1
ATOM 1303 N N . LEU A 1 156 ? -28.657 -15.597 18.107 1.00 48.47 156 LEU A N 1
ATOM 1304 C CA . LEU A 1 156 ? -30.094 -15.604 18.402 1.00 48.47 156 LEU A CA 1
ATOM 1305 C C . LEU A 1 156 ? -30.367 -15.579 19.913 1.00 48.47 156 LEU A C 1
ATOM 1307 O O . LEU A 1 156 ? -31.315 -14.930 20.354 1.00 48.47 156 LEU A O 1
ATOM 1311 N N . LYS A 1 157 ? -29.514 -16.223 20.723 1.00 57.34 157 LYS A N 1
ATOM 1312 C CA . LYS A 1 157 ? -29.587 -16.127 22.189 1.00 57.34 157 LYS A CA 1
ATOM 1313 C C . LYS A 1 157 ? -29.266 -14.717 22.683 1.00 57.34 157 LYS A C 1
ATOM 1315 O O . LYS A 1 157 ? -29.989 -14.213 23.539 1.00 57.34 157 LYS A O 1
ATOM 1320 N N . LEU A 1 158 ? -28.252 -14.061 22.120 1.00 53.66 158 LEU A N 1
ATOM 1321 C CA . LEU A 1 158 ? -27.894 -12.682 22.473 1.00 53.66 158 LEU A CA 1
ATOM 1322 C C . LEU A 1 158 ? -29.007 -11.678 22.130 1.00 53.66 158 LEU A C 1
ATOM 1324 O O . LEU A 1 158 ? -29.360 -10.860 22.975 1.00 53.66 158 LEU A O 1
ATOM 1328 N N . LEU A 1 159 ? -29.637 -11.809 20.959 1.00 51.44 159 LEU A N 1
ATOM 1329 C CA . LEU A 1 159 ? -30.820 -11.021 20.577 1.00 51.44 159 LEU A CA 1
ATOM 1330 C C . LEU A 1 159 ? -32.032 -11.288 21.482 1.00 51.44 159 LEU A C 1
ATOM 1332 O O . LEU A 1 159 ? -32.803 -10.385 21.792 1.00 51.44 159 LEU A O 1
ATOM 1336 N N . SER A 1 160 ? -32.223 -12.533 21.929 1.00 55.19 160 SER A N 1
ATOM 1337 C CA . SER A 1 160 ? -33.331 -12.869 22.835 1.00 55.19 160 SER A CA 1
ATOM 1338 C C . SER A 1 160 ? -33.162 -12.260 24.232 1.00 55.19 160 SER A C 1
ATOM 1340 O O . SER A 1 160 ? -34.149 -11.888 24.867 1.00 55.19 160 SER A O 1
ATOM 1342 N N . LEU A 1 161 ? -31.913 -12.108 24.684 1.00 55.09 161 LEU A N 1
ATOM 1343 C CA . LEU A 1 161 ? -31.567 -11.482 25.960 1.00 55.09 161 LEU A CA 1
ATOM 1344 C C . LEU A 1 161 ? -31.749 -9.964 25.923 1.00 55.09 161 LEU A C 1
ATOM 1346 O O . LEU A 1 161 ? -32.076 -9.383 26.953 1.00 55.09 161 LEU A O 1
ATOM 1350 N N . GLU A 1 162 ? -31.617 -9.345 24.747 1.00 51.69 162 GLU A N 1
ATOM 1351 C CA . GLU A 1 162 ? -31.791 -7.907 24.523 1.00 51.69 162 GLU A CA 1
ATOM 1352 C C . GLU A 1 162 ? -33.163 -7.395 24.989 1.00 51.69 162 GLU A C 1
ATOM 1354 O O . GLU A 1 162 ? -33.265 -6.373 25.664 1.00 51.69 162 GLU A O 1
ATOM 1359 N N . ASN A 1 163 ? -34.209 -8.191 24.755 1.00 49.41 163 ASN A N 1
ATOM 1360 C CA . ASN A 1 163 ? -35.577 -7.897 25.194 1.00 49.41 163 ASN A CA 1
ATOM 1361 C C . ASN A 1 163 ? -35.803 -8.068 26.710 1.00 49.41 163 ASN A C 1
ATOM 1363 O O . ASN A 1 163 ? -36.892 -7.779 27.200 1.00 49.41 163 ASN A O 1
ATOM 1367 N N . SER A 1 164 ? -34.806 -8.563 27.451 1.00 56.94 164 SER A N 1
ATOM 1368 C CA . SER A 1 164 ? -34.885 -8.852 28.892 1.00 56.94 164 SER A CA 1
ATOM 1369 C C . SER A 1 164 ? -33.793 -8.152 29.713 1.00 56.94 164 SER A C 1
ATOM 1371 O O . SER A 1 164 ? -33.678 -8.411 30.908 1.00 56.94 164 SER A O 1
ATOM 1373 N N . ILE A 1 165 ? -32.997 -7.260 29.106 1.00 53.75 165 ILE A N 1
ATOM 1374 C CA . ILE A 1 165 ? -31.835 -6.598 29.733 1.00 53.75 165 ILE A CA 1
ATOM 1375 C C . ILE A 1 165 ? -32.198 -5.879 31.035 1.00 53.75 165 ILE A C 1
ATOM 1377 O O . ILE A 1 165 ? -31.437 -5.928 32.005 1.00 53.75 165 ILE A O 1
ATOM 1381 N N . ASP A 1 166 ? -33.373 -5.253 31.088 1.00 51.19 166 ASP A N 1
ATOM 1382 C CA . ASP A 1 166 ? -33.850 -4.524 32.267 1.00 51.19 166 ASP A CA 1
ATOM 1383 C C . ASP A 1 166 ? -34.173 -5.436 33.467 1.00 51.19 166 ASP A C 1
ATOM 1385 O O . ASP A 1 166 ? -34.285 -4.950 34.588 1.00 51.19 166 ASP A O 1
ATOM 1389 N N . MET A 1 167 ? -34.268 -6.753 33.254 1.00 54.38 167 MET A N 1
ATOM 1390 C CA . MET A 1 167 ? -34.559 -7.766 34.278 1.00 54.38 167 MET A CA 1
ATOM 1391 C C . MET A 1 167 ? -33.312 -8.544 34.736 1.00 54.38 167 MET A C 1
ATOM 1393 O O . MET A 1 167 ? -33.410 -9.383 35.632 1.00 54.38 167 MET A O 1
ATOM 1397 N N . LEU A 1 168 ? -32.147 -8.308 34.121 1.00 59.50 168 LEU A N 1
ATOM 1398 C CA . LEU A 1 168 ? -30.899 -8.997 34.460 1.00 59.50 168 LEU A CA 1
ATOM 1399 C C . LEU A 1 168 ? -30.186 -8.309 35.627 1.00 59.50 168 LEU A C 1
ATOM 1401 O O . LEU A 1 168 ? -30.116 -7.081 35.684 1.00 59.50 168 LEU A O 1
ATOM 1405 N N . THR A 1 169 ? -29.612 -9.104 36.529 1.00 65.75 169 THR A N 1
ATOM 1406 C CA . THR A 1 169 ? -28.748 -8.600 37.603 1.00 65.75 169 THR A CA 1
ATOM 1407 C C . THR A 1 169 ? -27.417 -8.097 37.034 1.00 65.75 169 THR A C 1
ATOM 1409 O O . THR A 1 169 ? -26.980 -8.535 35.968 1.00 65.75 169 THR A O 1
ATOM 1412 N N . GLU A 1 170 ? -26.746 -7.192 37.753 1.00 54.88 170 GLU A N 1
ATOM 1413 C CA . GLU A 1 170 ? -25.434 -6.651 37.351 1.00 54.88 170 GLU A CA 1
ATOM 1414 C C . GLU A 1 170 ? -24.376 -7.743 37.133 1.00 54.88 170 GLU A C 1
ATOM 1416 O O . GLU A 1 170 ? -23.617 -7.697 36.169 1.00 54.88 170 GLU A O 1
ATOM 1421 N N . GLU A 1 171 ? -24.376 -8.783 37.964 1.00 57.91 171 GLU A N 1
ATOM 1422 C CA . GLU A 1 171 ? -23.451 -9.912 37.829 1.00 57.91 171 GLU A CA 1
ATOM 1423 C C . GLU A 1 171 ? -23.668 -10.673 36.509 1.00 57.91 171 GLU A C 1
ATOM 1425 O O . GLU A 1 171 ? -22.720 -10.920 35.766 1.00 57.91 171 GLU A O 1
ATOM 1430 N N . THR A 1 172 ? -24.927 -10.939 36.141 1.00 57.25 172 THR A N 1
ATOM 1431 C CA . THR A 1 172 ? -25.266 -11.583 34.863 1.00 57.25 172 THR A CA 1
ATOM 1432 C C . THR A 1 172 ? -24.959 -10.683 33.662 1.00 57.25 172 THR A C 1
ATOM 1434 O O . THR A 1 172 ? -24.590 -11.182 32.598 1.00 57.25 172 THR A O 1
ATOM 1437 N N . ARG A 1 173 ? -25.071 -9.355 33.809 1.00 55.97 173 ARG A N 1
ATOM 1438 C CA . ARG A 1 173 ? -24.689 -8.388 32.764 1.00 55.97 173 ARG A CA 1
ATOM 1439 C C . ARG A 1 173 ? -23.183 -8.409 32.499 1.00 55.97 173 ARG A C 1
ATOM 1441 O O . ARG A 1 173 ? -22.778 -8.444 31.337 1.00 55.97 173 ARG A O 1
ATOM 1448 N N . LEU A 1 174 ? -22.366 -8.436 33.551 1.00 54.25 174 LEU A N 1
ATOM 1449 C CA . LEU A 1 174 ? -20.906 -8.518 33.440 1.00 54.25 174 LEU A CA 1
ATOM 1450 C C . LEU A 1 174 ? -20.454 -9.844 32.820 1.00 54.25 174 LEU A C 1
ATOM 1452 O O . LEU A 1 174 ? -19.612 -9.847 31.923 1.00 54.25 174 LEU A O 1
ATOM 1456 N N . GLU A 1 175 ? -21.065 -10.956 33.229 1.00 61.53 175 GLU A N 1
ATOM 1457 C CA . GLU A 1 175 ? -20.775 -12.278 32.666 1.00 61.53 175 GLU A CA 1
ATOM 1458 C C . GLU A 1 175 ? -21.131 -12.349 31.168 1.00 61.53 175 GLU A C 1
ATOM 1460 O O . GLU A 1 175 ? -20.404 -12.936 30.366 1.00 61.53 175 GLU A O 1
ATOM 1465 N N . LEU A 1 176 ? -22.214 -11.681 30.753 1.00 60.09 176 LEU A N 1
ATOM 1466 C CA . LEU A 1 176 ? -22.584 -11.535 29.344 1.00 60.09 176 LEU A CA 1
ATOM 1467 C C . LEU A 1 176 ? -21.576 -10.700 28.546 1.00 60.09 176 LEU A C 1
ATOM 1469 O O . LEU A 1 176 ? -21.226 -11.098 27.435 1.00 60.09 176 LEU A O 1
ATOM 1473 N N . ILE A 1 177 ? -21.084 -9.582 29.092 1.00 57.66 177 ILE A N 1
ATOM 1474 C CA . ILE A 1 177 ? -20.053 -8.757 28.434 1.00 57.66 177 ILE A CA 1
ATOM 1475 C C . ILE A 1 177 ? -18.779 -9.563 28.208 1.00 57.66 177 ILE A C 1
ATOM 1477 O O . ILE A 1 177 ? -18.233 -9.545 27.102 1.00 57.66 177 ILE A O 1
ATOM 1481 N N . ASP A 1 178 ? -18.312 -10.269 29.236 1.00 60.31 178 ASP A N 1
ATOM 1482 C CA . ASP A 1 178 ? -17.084 -11.059 29.157 1.00 60.31 178 ASP A CA 1
ATOM 1483 C C . ASP A 1 178 ? -17.214 -12.160 28.097 1.00 60.31 178 ASP A C 1
ATOM 1485 O O . ASP A 1 178 ? -16.355 -12.342 27.232 1.00 60.31 178 ASP A O 1
ATOM 1489 N N . ARG A 1 179 ? -18.376 -12.817 28.064 1.00 60.19 179 ARG A N 1
ATOM 1490 C CA . ARG A 1 179 ? -18.668 -13.882 27.107 1.00 60.19 179 ARG A CA 1
ATOM 1491 C C . ARG A 1 179 ? -18.777 -13.376 25.669 1.00 60.19 179 ARG A C 1
ATOM 1493 O O . ARG A 1 179 ? -18.271 -14.037 24.766 1.00 60.19 179 ARG A O 1
ATOM 1500 N N . ILE A 1 180 ? -19.381 -12.208 25.444 1.00 61.50 180 ILE A N 1
ATOM 1501 C CA . ILE A 1 180 ? -19.452 -11.571 24.117 1.00 61.50 180 ILE A CA 1
ATOM 1502 C C . ILE A 1 180 ? -18.065 -11.128 23.652 1.00 61.50 180 ILE A C 1
ATOM 1504 O O . ILE A 1 180 ? -17.709 -11.354 22.496 1.00 61.50 180 ILE A O 1
ATOM 1508 N N . SER A 1 181 ? -17.272 -10.544 24.552 1.00 55.28 181 SER A N 1
ATOM 1509 C CA . SER A 1 181 ? -15.903 -10.106 24.261 1.00 55.28 181 SER A CA 1
ATOM 1510 C C . SER A 1 181 ? -15.020 -11.299 23.888 1.00 55.28 181 SER A C 1
ATOM 1512 O O . SER A 1 181 ? -14.370 -11.295 22.845 1.00 55.28 181 SER A O 1
ATOM 1514 N N . SER A 1 182 ? -15.103 -12.382 24.662 1.00 60.00 182 SER A N 1
ATOM 1515 C CA . SER A 1 182 ? -14.408 -13.643 24.391 1.00 60.00 182 SER A CA 1
ATOM 1516 C C . SER A 1 182 ? -14.831 -14.286 23.062 1.00 60.00 182 SER A C 1
ATOM 1518 O O . SER A 1 182 ? -13.994 -14.821 22.323 1.00 60.00 182 SER A O 1
ATOM 1520 N N . LEU A 1 183 ? -16.118 -14.198 22.705 1.00 55.94 183 LEU A N 1
ATOM 1521 C CA . LEU A 1 183 ? -16.624 -14.692 21.423 1.00 55.94 183 LEU A CA 1
ATOM 1522 C C . LEU A 1 183 ? -16.081 -13.864 20.246 1.00 55.94 183 LEU A C 1
ATOM 1524 O O . LEU A 1 183 ? -15.659 -14.436 19.241 1.00 55.94 183 LEU A O 1
ATOM 1528 N N . ALA A 1 184 ? -16.040 -12.536 20.381 1.00 54.84 184 ALA A N 1
ATOM 1529 C CA . ALA A 1 184 ? -15.495 -11.630 19.370 1.00 54.84 184 ALA A CA 1
ATOM 1530 C C . ALA A 1 184 ? -13.985 -11.847 19.153 1.00 54.84 184 ALA A C 1
ATOM 1532 O O . ALA A 1 184 ? -13.524 -11.932 18.009 1.00 54.84 184 ALA A O 1
ATOM 1533 N N . ASP A 1 185 ? -13.225 -12.026 20.234 1.00 55.00 185 ASP A N 1
ATOM 1534 C CA . ASP A 1 185 ? -11.794 -12.339 20.179 1.00 55.00 185 ASP A CA 1
ATOM 1535 C C . ASP A 1 185 ? -11.536 -13.707 19.538 1.00 55.00 185 ASP A C 1
ATOM 1537 O O . ASP A 1 185 ? -10.622 -13.870 18.723 1.00 55.00 185 ASP A O 1
ATOM 1541 N N . SER A 1 186 ? -12.362 -14.703 19.870 1.00 51.88 186 SER A N 1
ATOM 1542 C CA . SER A 1 186 ? -12.275 -16.043 19.282 1.00 51.88 186 SER A CA 1
ATOM 1543 C C . SER A 1 186 ? -12.563 -16.023 17.782 1.00 51.88 186 SER A C 1
ATOM 1545 O O . SER A 1 186 ? -11.870 -16.699 17.021 1.00 51.88 186 SER A O 1
ATOM 1547 N N . TYR A 1 187 ? -13.536 -15.221 17.341 1.00 51.47 187 TYR A N 1
ATOM 1548 C CA . TYR A 1 187 ? -13.869 -15.081 15.925 1.00 51.47 187 TYR A CA 1
ATOM 1549 C C . TYR A 1 187 ? -12.765 -14.356 15.144 1.00 51.47 187 TYR A C 1
ATOM 1551 O O . TYR A 1 187 ? -12.387 -14.792 14.059 1.00 51.47 187 TYR A O 1
ATOM 1559 N N . THR A 1 188 ? -12.174 -13.316 15.738 1.00 49.16 188 THR A N 1
ATOM 1560 C CA . THR A 1 188 ? -11.025 -12.589 15.171 1.00 49.16 188 THR A CA 1
ATOM 1561 C C . THR A 1 188 ? -9.845 -13.535 14.926 1.00 49.16 188 THR A C 1
ATOM 1563 O O . THR A 1 188 ? -9.325 -13.607 13.814 1.00 49.16 188 THR A O 1
ATOM 1566 N N . LYS A 1 189 ? -9.508 -14.373 15.915 1.00 52.25 189 LYS A N 1
ATOM 1567 C CA . LYS A 1 189 ? -8.451 -15.394 15.796 1.00 52.25 189 LYS A CA 1
ATOM 1568 C C . LYS A 1 189 ? -8.771 -16.496 14.780 1.00 52.25 189 LYS A C 1
ATOM 1570 O O . LYS A 1 189 ? -7.863 -17.062 14.175 1.00 52.25 189 LYS A O 1
ATOM 1575 N N . LEU A 1 190 ? -10.044 -16.853 14.610 1.00 43.56 190 LEU A N 1
ATOM 1576 C CA . LEU A 1 190 ? -10.482 -17.830 13.604 1.00 43.56 190 LEU A CA 1
ATOM 1577 C C . LEU A 1 190 ? -10.314 -17.283 12.182 1.00 43.56 190 LEU A C 1
ATOM 1579 O O . LEU A 1 190 ? -9.818 -17.995 11.312 1.00 43.56 190 LEU A O 1
ATOM 1583 N N . LEU A 1 191 ? -10.649 -16.009 11.966 1.00 43.28 191 LEU A N 1
ATOM 1584 C CA . LEU A 1 191 ? -10.461 -15.324 10.684 1.00 43.28 191 LEU A CA 1
ATOM 1585 C C . LEU A 1 191 ? -8.980 -15.143 10.316 1.00 43.28 191 LEU A C 1
ATOM 1587 O O . LEU A 1 191 ? -8.641 -15.143 9.136 1.00 43.28 191 LEU A O 1
ATOM 1591 N N . GLU A 1 192 ? -8.091 -15.025 11.302 1.00 46.16 192 GLU A N 1
ATOM 1592 C CA . GLU A 1 192 ? -6.638 -15.014 11.084 1.00 46.16 192 GLU A CA 1
ATOM 1593 C C . GLU A 1 192 ? -6.088 -16.380 10.652 1.00 46.16 192 GLU A C 1
ATOM 1595 O O . GLU A 1 192 ? -5.128 -16.430 9.891 1.00 46.16 192 GLU A O 1
ATOM 1600 N N . LYS A 1 193 ? -6.700 -17.483 11.104 1.00 40.56 193 LYS A N 1
ATOM 1601 C CA . LYS A 1 193 ? -6.274 -18.859 10.784 1.00 40.56 193 LYS A CA 1
ATOM 1602 C C . LYS A 1 193 ? -6.798 -19.396 9.453 1.00 40.56 193 LYS A C 1
ATOM 1604 O O . LYS A 1 193 ? -6.295 -20.411 8.982 1.00 40.56 193 LYS A O 1
ATOM 1609 N N . LEU A 1 194 ? -7.835 -18.777 8.893 1.00 34.16 194 LEU A N 1
ATOM 1610 C CA . LEU A 1 194 ? -8.431 -19.156 7.604 1.00 34.16 194 LEU A CA 1
ATOM 1611 C C . LEU A 1 194 ? -7.796 -18.415 6.407 1.00 34.16 194 LEU A C 1
ATOM 1613 O O . LEU A 1 194 ? -8.272 -18.564 5.283 1.00 34.16 194 LEU A O 1
ATOM 1617 N N . LYS A 1 195 ? -6.738 -17.632 6.649 1.00 40.34 195 LYS A N 1
ATOM 1618 C CA . LYS A 1 195 ? -5.870 -16.996 5.646 1.00 40.34 195 LYS A CA 1
ATOM 1619 C C . LYS A 1 195 ? -4.586 -17.800 5.464 1.00 40.34 195 LYS A C 1
ATOM 1621 O O . LYS A 1 195 ? -4.063 -17.781 4.330 1.00 40.34 195 LYS A O 1
#

Secondary structure (DSSP, 8-state):
----------BGGGGGSS--S--SSTTHHHHHHHHHHHTTTPBPPSSHHHHHHHHHHHHHHHHSS-TT-SS-EE-GGG--S-STTTTEE-HHHIIIIIHHHHHHHHHHHHHHHHHHHHHHHHHHHH--SHHHHHHHHHHHHHHHHTSTT---HHHHHHHHHHTTGGGS-HHHHHHHHHHHHHHHHHHHHHHHHT-

Foldseek 3Di:
DDDDPPVPQDWLLNLLPDDDPDFDFQQRVVLSVVLSVVRVPHGQDPDLVVVLVCVQVSCCVQQVDGLPDQDWGADPVQAPPDDPRRRIHGSPCCVPPVSVSSSVVSVVVVVVVVVVVVVVVVQLVVPPDLVSLLVVLVVLLVVVVVPPPPPDPVSVVSVVCSVVSVVDDPVVSVVVVVVSVVVVVVVVVVVVVVD

Radius of gyration: 23.14 Å; chains: 1; bounding box: 55×36×65 Å

Organism: NCBI:txid2798577